Protein AF-H3NQT0-F1 (afdb_monomer)

Solvent-accessible surface area (backbone atoms only — not comparable to full-atom values): 15867 Å² total; per-residue (Å²): 111,72,66,63,54,50,51,54,51,51,48,51,54,48,54,54,48,47,54,52,48,54,56,57,52,72,73,55,94,68,60,91,52,47,42,62,45,80,48,75,69,98,81,53,78,46,44,26,49,32,39,45,42,88,84,80,65,48,76,47,77,43,80,49,54,82,93,48,46,64,58,54,49,52,33,46,49,49,57,51,46,55,54,48,48,51,53,43,53,55,49,47,52,53,51,53,54,49,50,46,47,71,74,74,56,46,70,63,58,56,52,69,70,44,58,69,79,61,44,76,73,54,83,66,95,61,78,49,65,68,55,50,47,52,52,66,69,71,54,86,73,74,70,73,86,71,79,78,67,94,69,88,41,62,25,85,89,65,47,79,43,91,44,73,66,54,28,51,50,51,35,50,33,54,77,71,72,50,49,68,41,74,41,47,65,42,80,43,96,87,71,51,75,45,68,39,55,30,39,28,52,32,82,92,45,96,58,64,32,38,39,41,76,43,73,48,66,75,40,69,72,52,44,55,50,50,53,54,49,51,53,53,34,46,78,66,78,39,36,80,85,77,38,26,49,77,48,59,26,30,96,91,40,74,73,57,64,70,58,52,53,51,48,43,64,68,74,50,98

Foldseek 3Di:
DVVLVVLVVVLVVLVVVLVVLVVVLVPQPDDPQWAWDWDDDPPDIWIWIWGQDPPPRDIDIHTDDPVRCVNNVSRVSNVVSVVSNVVSVVSSVVSVVVSCCVPPVDPLVVLVPDDPVVNVVDDDPDDALVRVLVCVVPDDADADPDDADPDFDAAPVGDTARDPLLNLLRNLCVVVVWDWDAQGWDQAPVRDIDTAGIWTDANSDPDIATEHEQEACVDPVSVVVVVVVQVSCVVRVRHDPQRYDYWYDHPVRDTDPVVSVVCCVPPRD

Nearest PDB structures (foldseek):
  7lo5-assembly1_C  TM=5.912E-01  e=3.329E-02  Deinococcus wulumuqiensis
  7lo5-assembly1_B  TM=5.698E-01  e=8.878E-02  Deinococcus wulumuqiensis
  7lo5-assembly1_A  TM=5.657E-01  e=1.330E-01  Deinococcus wulumuqiensis
  6i3r-assembly1_A  TM=4.790E-01  e=1.683E+00  Drosophila melanogaster
  8gxu-assembly1_G  TM=2.047E-01  e=7.952E-01  Thermus thermophilus HB8

Mean predicted aligned error: 9.28 Å

pLDDT: mean 90.15, std 6.46, range [59.34, 98.19]

Secondary structure (DSSP, 8-state):
-HHHHHHHHHHHHHHHHHHHHHHHHHT----TTEEEEEEE-SS-EEEEEEEE-TTT--EEEEEE-GGGHHHHHHHHHHHHHHHHHHHHHHHHHHHHHHHHHHHH--HHHHHHHS-HHHHTT---SS--HHHHHHHHHS-------SPPPSS-EE-TT--EESSHHHHHHHHHHHHTT--EEET-EEE-TTS-EEE-SEEE--TT-SS-EEEEEE--TTSHHHHHHHHHHHHHHHHTT--BTTTEEEEE-BTTB---HHHHHHHHHHHT-

Organism: NCBI:txid883114

Sequence (269 aa):
MKLLETLKKEVKKYSDLDKKIKNLMKNINIKDNEYLAVKNNNKYTQYYKCLINPQTKELERVYIPKKDLSIAQELANKSFYNKVSKIIEERLSLLNGLIDSYENKNIEDFYYSLIPERRELINMIVPTWDQRFEKWRNEEYQVSKFPFESIEIYTKKGERVRSKSEKILGDIFTDYGVEYIYEKPLYLENGEVIYVDFTIMPKNSDKVVYWEHFGMMDKPEYVNNFIKKIELYARNGIYYGENLFFSFESSNMTFDIKNVERIIKKFLI

Structure (mmCIF, N/CA/C/O backbone):
data_AF-H3NQT0-F1
#
_entry.id   AF-H3NQT0-F1
#
loop_
_atom_site.group_PDB
_atom_site.id
_atom_site.type_symbol
_atom_site.label_atom_id
_atom_site.label_alt_id
_atom_site.label_comp_id
_atom_site.label_asym_id
_atom_site.label_entity_id
_atom_site.label_seq_id
_atom_site.pdbx_PDB_ins_code
_atom_site.Cartn_x
_atom_site.Cartn_y
_atom_site.Cartn_z
_atom_site.occupancy
_atom_site.B_iso_or_equiv
_atom_site.auth_seq_id
_atom_site.auth_comp_id
_atom_site.auth_asym_id
_atom_site.auth_atom_id
_atom_site.pdbx_PDB_model_num
ATOM 1 N N . MET A 1 1 ? -0.900 -3.806 -3.368 1.00 59.34 1 MET A N 1
ATOM 2 C CA . MET A 1 1 ? -0.880 -2.440 -2.786 1.00 59.34 1 MET A CA 1
ATOM 3 C C . MET A 1 1 ? -2.257 -1.873 -2.417 1.00 59.34 1 MET A C 1
ATOM 5 O O . MET A 1 1 ? -2.426 -1.514 -1.259 1.00 59.34 1 MET A O 1
ATOM 9 N N . LYS A 1 2 ? -3.256 -1.826 -3.319 1.00 75.56 2 LYS A N 1
ATOM 10 C CA . LYS A 1 2 ? -4.556 -1.160 -3.053 1.00 75.56 2 LYS A CA 1
ATOM 11 C C . LYS A 1 2 ? -5.297 -1.672 -1.805 1.00 75.56 2 LYS A C 1
ATOM 13 O O . LYS A 1 2 ? -5.770 -0.862 -1.020 1.00 75.56 2 LYS A O 1
ATOM 18 N N . LEU A 1 3 ? -5.340 -2.991 -1.582 1.00 84.62 3 LEU A N 1
ATOM 19 C CA . LEU A 1 3 ? -6.008 -3.575 -0.410 1.00 84.62 3 LEU A CA 1
ATOM 20 C C . LEU A 1 3 ? -5.364 -3.133 0.911 1.00 84.62 3 LEU A C 1
ATOM 22 O O . LEU A 1 3 ? -6.065 -2.630 1.779 1.00 84.62 3 LEU A O 1
ATOM 26 N N . LEU A 1 4 ? -4.043 -3.275 1.054 1.00 87.38 4 LEU A N 1
ATOM 27 C CA . LEU A 1 4 ? -3.324 -2.902 2.276 1.00 87.38 4 LEU A CA 1
ATOM 28 C C . LEU A 1 4 ? -3.481 -1.408 2.592 1.00 87.38 4 LEU A C 1
ATOM 30 O O . LEU A 1 4 ? -3.715 -1.030 3.738 1.00 87.38 4 LEU A O 1
ATOM 34 N N . GLU A 1 5 ? -3.426 -0.555 1.568 1.00 88.00 5 GLU A N 1
ATOM 35 C CA . GLU A 1 5 ? -3.688 0.876 1.722 1.00 88.00 5 GLU A CA 1
ATOM 36 C C . GLU A 1 5 ? -5.133 1.144 2.178 1.00 88.00 5 GLU A C 1
ATOM 38 O O . GLU A 1 5 ? -5.364 1.950 3.082 1.00 88.00 5 GLU A O 1
ATOM 43 N N . THR A 1 6 ? -6.115 0.441 1.603 1.00 93.50 6 THR A N 1
ATOM 44 C CA . THR A 1 6 ? -7.518 0.507 2.035 1.00 93.50 6 THR A CA 1
ATOM 45 C C . THR A 1 6 ? -7.691 0.043 3.484 1.00 93.50 6 THR A C 1
ATOM 47 O O . THR A 1 6 ? -8.376 0.720 4.251 1.00 93.50 6 THR A O 1
ATOM 50 N N . LEU A 1 7 ? -7.035 -1.046 3.894 1.00 95.19 7 LEU A N 1
ATOM 51 C CA . LEU A 1 7 ? -7.064 -1.536 5.275 1.00 95.19 7 LEU A CA 1
ATOM 52 C C . LEU A 1 7 ? -6.483 -0.498 6.242 1.00 95.19 7 LEU A C 1
ATOM 54 O O . LEU A 1 7 ? -7.125 -0.160 7.235 1.00 95.19 7 LEU A O 1
ATOM 58 N N . LYS A 1 8 ? -5.323 0.090 5.915 1.00 94.56 8 LYS A N 1
ATOM 59 C CA . LYS A 1 8 ? -4.699 1.162 6.711 1.00 94.56 8 LYS A CA 1
ATOM 60 C C . LYS A 1 8 ? -5.605 2.396 6.833 1.00 94.56 8 LYS A C 1
ATOM 62 O O . LYS A 1 8 ? -5.687 2.996 7.907 1.00 94.56 8 LYS A O 1
ATOM 67 N N . LYS A 1 9 ? -6.337 2.761 5.771 1.00 96.12 9 LYS A N 1
ATOM 68 C CA . LYS A 1 9 ? -7.337 3.847 5.809 1.00 96.12 9 LYS A CA 1
ATOM 69 C C . LYS A 1 9 ? -8.504 3.528 6.747 1.00 96.12 9 LYS A C 1
ATOM 71 O O . LYS A 1 9 ? -8.888 4.392 7.537 1.00 96.12 9 LYS A O 1
ATOM 76 N N . GLU A 1 10 ? -9.039 2.306 6.714 1.00 97.38 10 GLU A N 1
ATOM 77 C CA . GLU A 1 10 ? -10.103 1.896 7.642 1.00 97.38 10 GLU A CA 1
ATOM 78 C C . GLU A 1 10 ? -9.608 1.854 9.098 1.00 97.38 10 GLU A C 1
ATOM 80 O O . GLU A 1 10 ? -10.301 2.363 9.978 1.00 97.38 10 GLU A O 1
ATOM 85 N N . VAL A 1 11 ? -8.391 1.360 9.368 1.00 97.88 11 VAL A N 1
ATOM 86 C CA . VAL A 1 11 ? -7.793 1.409 10.719 1.00 97.88 11 VAL A CA 1
ATOM 87 C C . VAL A 1 11 ? -7.721 2.842 11.237 1.00 97.88 11 VAL A C 1
ATOM 89 O O . VAL A 1 11 ? -8.122 3.105 12.373 1.00 97.88 11 VAL A O 1
ATOM 92 N N . LYS A 1 12 ? -7.268 3.789 10.405 1.00 97.75 12 LYS A N 1
ATOM 93 C CA . LYS A 1 12 ? -7.205 5.210 10.777 1.00 97.75 12 LYS A CA 1
ATOM 94 C C . LYS A 1 12 ? -8.587 5.755 11.144 1.00 97.75 12 LYS A C 1
ATOM 96 O O . LYS A 1 12 ? -8.752 6.336 12.212 1.00 97.75 12 LYS A O 1
ATOM 101 N N . LYS A 1 13 ? -9.591 5.500 10.304 1.00 97.56 13 LYS A N 1
ATOM 102 C CA . LYS A 1 13 ? -10.986 5.903 10.535 1.00 97.56 13 LYS A CA 1
ATOM 103 C C . LYS A 1 13 ? -11.539 5.368 11.861 1.00 97.56 13 LYS A C 1
ATOM 105 O O . LYS A 1 13 ? -12.126 6.142 12.617 1.00 97.56 13 LYS A O 1
ATOM 110 N N . TYR A 1 14 ? -11.351 4.082 12.170 1.00 98.00 14 TYR A N 1
ATOM 111 C CA . TYR A 1 14 ? -11.828 3.511 13.438 1.00 98.00 14 TYR A CA 1
ATOM 112 C C . TYR A 1 14 ? -11.021 3.986 14.644 1.00 98.00 14 TYR A C 1
ATOM 114 O O . TYR A 1 14 ? -11.609 4.223 15.692 1.00 98.00 14 TYR A O 1
ATOM 122 N N . SER A 1 15 ? -9.716 4.213 14.492 1.00 97.75 15 SER A N 1
ATOM 123 C CA . SER A 1 15 ? -8.877 4.791 15.550 1.00 97.75 15 SER A CA 1
ATOM 124 C C . SER A 1 15 ? -9.300 6.222 15.894 1.00 97.75 15 SER A C 1
ATOM 126 O O . SER A 1 15 ? -9.322 6.610 17.061 1.00 97.75 15 SER A O 1
ATOM 128 N N . ASP A 1 16 ? -9.673 7.020 14.893 1.00 97.81 16 ASP A N 1
ATOM 129 C CA . ASP A 1 16 ? -10.185 8.374 15.111 1.00 97.81 16 ASP A CA 1
ATOM 130 C C . ASP A 1 16 ? -11.572 8.352 15.769 1.00 97.81 16 ASP A C 1
ATOM 132 O O . ASP A 1 16 ? -11.868 9.188 16.628 1.00 97.81 16 ASP A O 1
ATOM 136 N N . LEU A 1 17 ? -12.419 7.381 15.411 1.00 97.12 17 LEU A N 1
ATOM 137 C CA . LEU A 1 17 ? -13.716 7.180 16.056 1.00 97.12 17 LEU A CA 1
ATOM 138 C C . LEU A 1 17 ? -13.568 6.719 17.514 1.00 97.12 17 LEU A C 1
ATOM 140 O O . LEU A 1 17 ? -14.255 7.251 18.383 1.00 97.12 17 LEU A O 1
ATOM 144 N N . ASP A 1 18 ? -12.641 5.802 17.792 1.00 96.56 18 ASP A N 1
ATOM 145 C CA . ASP A 1 18 ? -12.306 5.332 19.140 1.00 96.56 18 ASP A CA 1
ATOM 146 C C . ASP A 1 18 ? -11.881 6.496 20.045 1.00 96.56 18 ASP A C 1
ATOM 148 O O . ASP A 1 18 ? -12.435 6.696 21.126 1.00 96.56 18 ASP A O 1
ATOM 152 N N . LYS A 1 19 ? -10.971 7.354 19.561 1.00 96.94 19 LYS A N 1
ATOM 153 C CA . LYS A 1 19 ? -10.547 8.568 20.280 1.00 96.94 19 LYS A CA 1
ATOM 154 C C . LYS A 1 19 ? -11.724 9.491 20.598 1.00 96.94 19 LYS A C 1
ATOM 156 O O . LYS A 1 19 ? -11.805 10.017 21.710 1.00 96.94 19 LYS A O 1
ATOM 161 N N . LYS A 1 20 ? -12.639 9.693 19.641 1.00 96.44 20 LYS A N 1
ATOM 162 C CA . LYS A 1 20 ? -13.846 10.512 19.846 1.00 96.44 20 LYS A CA 1
ATOM 163 C C . LYS A 1 20 ? -14.744 9.911 20.926 1.00 96.44 20 LYS A C 1
ATOM 165 O O . LYS A 1 20 ? -15.123 10.630 21.846 1.00 96.44 20 LYS A O 1
ATOM 170 N N . ILE A 1 21 ? -15.036 8.612 20.851 1.00 95.12 21 ILE A N 1
ATOM 171 C CA . ILE A 1 21 ? -15.878 7.910 21.830 1.00 95.12 21 ILE A CA 1
ATOM 172 C C . ILE A 1 21 ? -15.249 7.955 23.225 1.00 95.12 21 ILE A C 1
ATOM 174 O O . ILE A 1 21 ? -15.919 8.356 24.173 1.00 95.12 21 ILE A O 1
ATOM 178 N N . LYS A 1 22 ? -13.950 7.664 23.356 1.00 93.38 22 LYS A N 1
ATOM 179 C CA . LYS A 1 22 ? -13.231 7.738 24.639 1.00 93.38 22 LYS A CA 1
ATOM 180 C C . LYS A 1 22 ? -13.272 9.134 25.256 1.00 93.38 22 LYS A C 1
ATOM 182 O O . LYS A 1 22 ? -13.457 9.263 26.462 1.00 93.38 22 LYS A O 1
ATOM 187 N N . ASN A 1 23 ? -13.140 10.188 24.450 1.00 94.88 23 ASN A N 1
ATOM 188 C CA . ASN A 1 23 ? -13.274 11.560 24.944 1.00 94.88 23 ASN A CA 1
ATOM 189 C C . ASN A 1 23 ? -14.710 11.894 25.371 1.00 94.88 23 ASN A C 1
ATOM 191 O O . ASN A 1 23 ? -14.888 12.530 26.404 1.00 94.88 23 ASN A O 1
ATOM 195 N N . LEU A 1 24 ? -15.725 11.437 24.631 1.00 94.00 24 LEU A N 1
ATOM 196 C CA . LEU A 1 24 ? -17.128 11.604 25.027 1.00 94.00 24 LEU A CA 1
ATOM 197 C C . LEU A 1 24 ? -17.435 10.873 26.340 1.00 94.00 24 LEU A C 1
ATOM 199 O O . LEU A 1 24 ? -18.130 11.417 27.191 1.00 94.00 24 LEU A O 1
ATOM 203 N N . MET A 1 25 ? -16.875 9.677 26.534 1.00 91.19 25 MET A N 1
ATOM 204 C CA . MET A 1 25 ? -17.054 8.885 27.751 1.00 91.19 25 MET A CA 1
ATOM 205 C C . MET A 1 25 ? -16.410 9.516 28.991 1.00 91.19 25 MET A C 1
ATOM 207 O O . MET A 1 25 ? -16.976 9.394 30.071 1.00 91.19 25 MET A O 1
ATOM 211 N N . LYS A 1 26 ? -15.286 10.238 28.860 1.00 90.12 26 LYS A N 1
ATOM 212 C CA . LYS A 1 26 ? -14.662 10.963 29.991 1.00 90.12 26 LYS A CA 1
ATOM 213 C C . LYS A 1 26 ? -15.582 12.011 30.619 1.00 90.12 26 LYS A C 1
ATOM 215 O O . LYS A 1 26 ? -15.433 12.317 31.795 1.00 90.12 26 LYS A O 1
ATOM 220 N N . ASN A 1 27 ? -16.517 12.550 29.839 1.00 86.56 27 ASN A N 1
ATOM 221 C CA . ASN A 1 27 ? -17.453 13.575 30.294 1.00 86.56 27 ASN A CA 1
ATOM 222 C C . ASN A 1 27 ? -18.732 12.983 30.911 1.00 86.56 27 ASN A C 1
ATOM 224 O O . ASN A 1 27 ? -19.598 13.738 31.342 1.00 86.56 27 ASN A O 1
ATOM 228 N N . ILE A 1 28 ? -18.880 11.654 30.940 1.00 87.06 28 ILE A N 1
ATOM 229 C CA . ILE A 1 28 ? -20.053 10.985 31.509 1.00 87.06 28 ILE A CA 1
ATOM 230 C C . ILE A 1 28 ? -19.813 10.717 32.994 1.00 87.06 28 ILE A C 1
ATOM 232 O O . ILE A 1 28 ? -18.962 9.908 33.358 1.00 87.06 28 ILE A O 1
ATOM 236 N N . ASN A 1 29 ? -20.624 11.334 33.853 1.00 84.88 29 ASN A N 1
ATOM 237 C CA . ASN A 1 29 ? -20.559 11.162 35.305 1.00 84.88 29 ASN A CA 1
ATOM 238 C C . ASN A 1 29 ? -21.611 10.155 35.813 1.00 84.88 29 ASN A C 1
ATOM 240 O O . ASN A 1 29 ? -22.454 10.467 36.652 1.00 84.88 29 ASN A O 1
ATOM 244 N N . ILE A 1 30 ? -21.591 8.942 35.258 1.00 86.25 30 ILE A N 1
ATOM 245 C CA . ILE 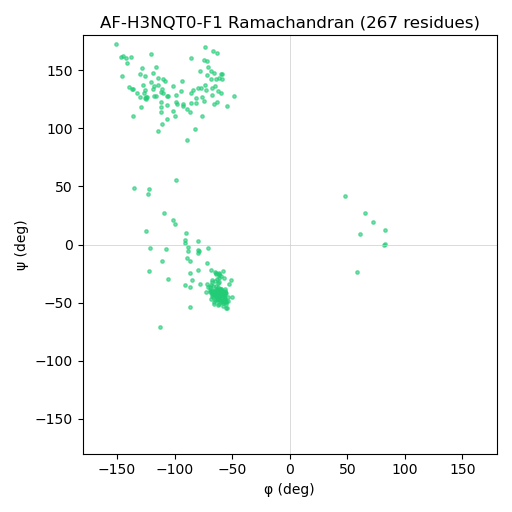A 1 30 ? -22.552 7.868 35.552 1.00 86.25 30 ILE A CA 1
ATOM 246 C C . ILE A 1 30 ? -21.778 6.617 35.960 1.00 86.25 30 ILE A C 1
ATOM 248 O O . ILE A 1 30 ? -20.844 6.214 35.260 1.00 86.25 30 ILE A O 1
ATOM 252 N N . LYS A 1 31 ? -22.180 5.958 37.052 1.00 86.38 31 LYS A N 1
ATOM 253 C CA . LYS A 1 31 ? -21.488 4.758 37.570 1.00 86.38 31 LYS A CA 1
ATOM 254 C C . LYS A 1 31 ? -21.699 3.547 36.660 1.00 86.38 31 LYS A C 1
ATOM 256 O O . LYS A 1 31 ? -22.680 3.474 35.926 1.00 86.38 31 LYS A O 1
ATOM 261 N N . ASP A 1 32 ? -20.773 2.591 36.638 1.00 84.75 32 ASP A N 1
ATOM 262 C CA . ASP A 1 32 ? -20.822 1.429 35.718 1.00 84.75 32 ASP A CA 1
ATOM 263 C C . ASP A 1 32 ? -21.999 0.488 35.939 1.00 84.75 32 ASP A C 1
ATOM 265 O O . ASP A 1 32 ? -22.479 -0.135 34.997 1.00 84.75 32 ASP A O 1
ATOM 269 N N . ASN A 1 33 ? -22.522 0.460 37.155 1.00 89.19 33 ASN A N 1
ATOM 270 C CA . ASN A 1 33 ? -23.713 -0.286 37.530 1.00 89.19 33 ASN A CA 1
ATOM 271 C C . ASN A 1 33 ? -25.021 0.514 37.382 1.00 89.19 33 ASN A C 1
ATOM 273 O O . ASN A 1 33 ? -26.064 0.051 37.847 1.00 89.19 33 ASN A O 1
ATOM 277 N N . GLU A 1 34 ? -24.978 1.694 36.755 1.00 93.25 34 GLU A N 1
ATOM 278 C CA . GLU A 1 34 ? -26.153 2.510 36.443 1.00 93.25 34 GLU A CA 1
ATOM 279 C C . GLU A 1 34 ? -26.565 2.367 34.972 1.00 93.25 34 GLU A C 1
ATOM 281 O O . GLU A 1 34 ? -25.729 2.418 34.067 1.00 93.25 34 GLU A O 1
ATOM 286 N N . TYR A 1 35 ? -27.868 2.234 34.715 1.00 94.62 35 TYR A N 1
ATOM 287 C CA . TYR A 1 35 ? -28.415 2.164 33.359 1.00 94.62 35 TYR A CA 1
ATOM 288 C C . TYR A 1 35 ? -29.799 2.814 33.243 1.00 94.62 35 TYR A C 1
ATOM 290 O O . TYR A 1 35 ? -30.505 3.033 34.232 1.00 94.62 35 TYR A O 1
ATOM 298 N N . LEU A 1 36 ? -30.188 3.137 32.008 1.00 96.44 36 LEU A N 1
ATOM 299 C CA . LEU A 1 36 ? -31.512 3.662 31.688 1.00 96.44 36 LEU A CA 1
ATOM 300 C C . LEU A 1 36 ? -32.500 2.516 31.470 1.00 96.44 36 LEU A C 1
ATOM 302 O O . LEU A 1 36 ? -32.263 1.645 30.636 1.00 96.44 36 LEU A O 1
ATOM 306 N N . ALA A 1 37 ? -33.655 2.574 32.126 1.00 95.88 37 ALA A N 1
ATOM 307 C CA . ALA A 1 37 ? -34.811 1.775 31.739 1.00 95.88 37 ALA A CA 1
ATOM 308 C C . ALA A 1 37 ? -35.925 2.677 31.202 1.00 95.88 37 ALA A C 1
ATOM 310 O O . ALA A 1 37 ? -36.312 3.654 31.846 1.00 95.88 37 ALA A O 1
ATOM 311 N N . VAL A 1 38 ? -36.476 2.311 30.046 1.00 95.06 38 VAL A N 1
ATOM 312 C CA . VAL A 1 38 ? -37.582 3.024 29.396 1.00 95.06 38 VAL A CA 1
ATOM 313 C C . VAL A 1 38 ? -38.839 2.168 29.482 1.00 95.06 38 VAL A C 1
ATOM 315 O O . VAL A 1 38 ? -38.810 0.985 29.151 1.00 95.06 38 VAL A O 1
ATOM 318 N N . LYS A 1 39 ? -39.947 2.755 29.936 1.00 93.94 39 LYS A N 1
ATOM 319 C CA . LYS A 1 39 ? -41.270 2.122 29.924 1.00 93.94 39 LYS A CA 1
ATOM 320 C C . LYS A 1 39 ? -42.198 2.937 29.034 1.00 93.94 39 LYS A C 1
ATOM 322 O O . LYS A 1 39 ? -42.308 4.147 29.213 1.00 93.94 39 LYS A O 1
ATOM 327 N N . ASN A 1 40 ? -42.858 2.280 28.088 1.00 91.94 40 ASN A N 1
ATOM 328 C CA . ASN A 1 40 ? -43.789 2.912 27.161 1.00 91.94 40 ASN A CA 1
ATOM 329 C C . ASN A 1 40 ? -45.143 2.195 27.229 1.00 91.94 40 ASN A C 1
ATOM 331 O O . ASN A 1 40 ? -45.190 0.979 27.073 1.00 91.94 40 ASN A O 1
ATOM 335 N N . ASN A 1 41 ? -46.221 2.948 27.459 1.00 84.81 41 ASN A N 1
ATOM 336 C CA . ASN A 1 41 ? -47.590 2.428 27.552 1.00 84.81 41 ASN A CA 1
ATOM 337 C C . ASN A 1 41 ? -48.534 3.102 26.529 1.00 84.81 41 ASN A C 1
ATOM 339 O O . ASN A 1 41 ? -49.643 3.497 26.890 1.00 84.81 41 ASN A O 1
ATOM 343 N N . ASN A 1 42 ? -48.096 3.288 25.277 1.00 80.25 42 ASN A N 1
ATOM 344 C CA . ASN A 1 42 ? -48.812 3.903 24.134 1.00 80.25 42 ASN A CA 1
ATOM 345 C C . ASN A 1 42 ? -49.302 5.361 24.312 1.00 80.25 42 ASN A C 1
ATOM 347 O O . ASN A 1 42 ? -49.461 6.064 23.320 1.00 80.25 42 ASN A O 1
ATOM 351 N N . LYS A 1 43 ? -49.519 5.845 25.541 1.00 85.94 43 LYS A N 1
ATOM 352 C CA . LYS A 1 43 ? -49.901 7.229 25.877 1.00 85.94 43 LYS A CA 1
ATOM 353 C C . LYS A 1 43 ? -48.756 8.043 26.478 1.00 85.94 43 LYS A C 1
ATOM 355 O O . LYS A 1 43 ? -48.726 9.258 26.315 1.00 85.94 43 LYS A O 1
ATOM 360 N N . TYR A 1 44 ? -47.831 7.392 27.183 1.00 86.00 44 TYR A N 1
ATOM 361 C CA . TYR A 1 44 ? -46.737 8.058 27.888 1.00 86.00 44 TYR A CA 1
ATOM 362 C C . TYR A 1 44 ? -45.465 7.210 27.861 1.00 86.00 44 TYR A C 1
ATOM 364 O O . TYR A 1 44 ? -45.523 5.983 27.987 1.00 86.00 44 TYR A O 1
ATOM 372 N N . THR A 1 45 ? -44.327 7.898 27.775 1.00 92.31 45 THR A N 1
ATOM 373 C CA . THR A 1 45 ? -42.987 7.328 27.946 1.00 92.31 45 THR A CA 1
ATOM 374 C C . THR A 1 45 ? -42.430 7.772 29.291 1.00 92.31 45 THR A C 1
ATOM 376 O O . THR A 1 45 ? -42.416 8.964 29.599 1.00 92.31 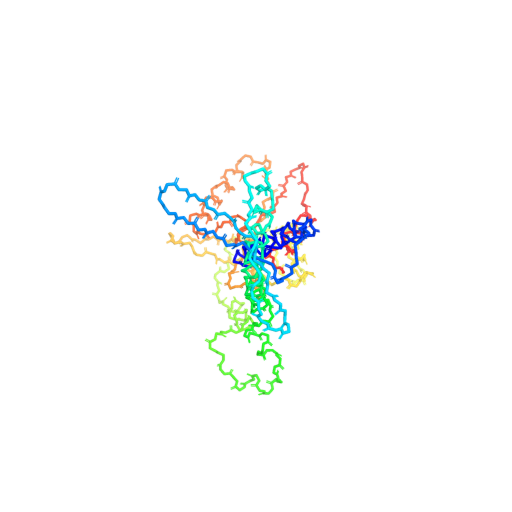45 THR A O 1
ATOM 379 N N . GLN A 1 46 ? -41.970 6.813 30.089 1.00 94.88 46 GLN A N 1
ATOM 380 C CA . GLN A 1 46 ? -41.371 7.029 31.401 1.00 94.88 46 GLN A CA 1
ATOM 381 C C . GLN A 1 46 ? -39.922 6.545 31.392 1.00 94.88 46 GLN A C 1
ATOM 383 O O . GLN A 1 46 ? -39.620 5.459 30.889 1.00 94.88 46 GLN A O 1
ATOM 388 N N . TYR A 1 47 ? -39.040 7.344 31.983 1.00 97.06 47 TYR A N 1
ATOM 389 C CA . TYR A 1 47 ? -37.616 7.059 32.100 1.00 97.06 47 TYR A CA 1
ATOM 390 C C . TYR A 1 47 ? -37.271 6.763 33.555 1.00 97.06 47 TYR A C 1
ATOM 392 O O . TYR A 1 47 ? -37.815 7.384 34.467 1.00 97.06 47 TYR A O 1
ATOM 400 N N . TYR A 1 48 ? -36.370 5.811 33.774 1.00 96.50 48 TYR A N 1
ATOM 401 C CA . TYR A 1 48 ? -35.925 5.419 35.105 1.00 96.50 48 TYR A CA 1
ATOM 402 C C . TYR A 1 48 ? -34.410 5.250 35.135 1.00 96.50 48 TYR A C 1
ATOM 404 O O . TYR A 1 48 ? -33.853 4.565 34.273 1.00 96.50 48 TYR A O 1
ATOM 412 N N . LYS A 1 49 ? -33.768 5.805 36.163 1.00 96.19 49 LYS A N 1
ATOM 413 C CA . LYS A 1 49 ? -32.390 5.485 36.526 1.00 96.19 49 LYS A CA 1
ATOM 414 C C . LYS A 1 49 ? -32.414 4.200 37.344 1.00 96.19 49 LYS A C 1
ATOM 416 O O . LYS A 1 49 ? -33.103 4.126 38.360 1.00 96.19 49 LYS A O 1
ATOM 421 N N . CYS A 1 50 ? -31.707 3.188 36.869 1.00 95.75 50 CYS A N 1
ATOM 422 C CA . CYS A 1 50 ? -31.589 1.897 37.529 1.00 95.75 50 CYS A CA 1
ATOM 423 C C . CYS A 1 50 ? -30.163 1.731 38.047 1.00 95.75 50 CYS A C 1
ATOM 425 O O . CYS A 1 50 ? -29.227 2.008 37.301 1.00 95.75 50 CYS A O 1
ATOM 427 N N . LEU A 1 51 ? -30.005 1.281 39.287 1.00 93.94 51 LEU A N 1
ATOM 428 C CA . LEU A 1 51 ? -28.720 0.998 39.920 1.00 93.94 51 LEU A CA 1
ATOM 429 C C . LEU A 1 51 ? -28.737 -0.447 40.421 1.00 93.94 51 LEU A C 1
ATOM 431 O O . LEU A 1 51 ? -29.632 -0.829 41.170 1.00 93.94 51 LEU A O 1
ATOM 435 N N . ILE A 1 52 ? -27.753 -1.248 40.011 1.00 92.12 52 ILE A N 1
ATOM 436 C CA . ILE A 1 52 ? -27.583 -2.617 40.517 1.00 92.12 52 ILE A CA 1
ATOM 437 C C . ILE A 1 52 ? -26.512 -2.604 41.599 1.00 92.12 52 ILE A C 1
ATOM 439 O O . ILE A 1 52 ? -25.368 -2.225 41.334 1.00 92.12 52 ILE A O 1
ATOM 443 N N . ASN A 1 53 ? -26.837 -3.054 42.808 1.00 89.81 53 ASN A N 1
ATOM 444 C CA . ASN A 1 53 ? -25.823 -3.234 43.839 1.00 89.81 53 ASN A CA 1
ATOM 445 C C . ASN A 1 53 ? -24.849 -4.360 43.416 1.00 89.81 53 ASN A C 1
ATOM 447 O O . ASN A 1 53 ? -25.287 -5.493 43.197 1.00 89.81 53 ASN A O 1
ATOM 451 N N . PRO A 1 54 ? -23.531 -4.101 43.292 1.00 86.75 54 PRO A N 1
ATOM 452 C CA . PRO A 1 54 ? -22.582 -5.108 42.815 1.00 86.75 54 PRO A CA 1
ATOM 453 C C . PRO A 1 54 ? -22.508 -6.353 43.708 1.00 86.75 54 PRO A C 1
ATOM 455 O O . PRO A 1 54 ? -22.296 -7.450 43.179 1.00 86.75 54 PRO A O 1
ATOM 458 N N . GLN A 1 55 ? -22.704 -6.173 45.022 1.00 89.56 55 GLN A N 1
ATOM 459 C CA . GLN A 1 55 ? -22.615 -7.211 46.051 1.00 89.56 55 GLN A CA 1
ATOM 460 C C . GLN A 1 55 ? -23.941 -7.959 46.221 1.00 89.56 55 GLN A C 1
ATOM 462 O O . GLN A 1 55 ? -23.963 -9.180 46.103 1.00 89.56 55 GLN A O 1
ATOM 467 N N . THR A 1 56 ? -25.045 -7.239 46.456 1.00 91.31 56 THR A N 1
ATOM 468 C CA . THR A 1 56 ? -26.347 -7.861 46.777 1.00 91.31 56 THR A CA 1
ATOM 469 C C . THR A 1 56 ? -27.171 -8.229 45.543 1.00 91.31 56 THR A C 1
ATOM 471 O O . THR A 1 56 ? -28.124 -8.992 45.654 1.00 91.31 56 THR A O 1
ATOM 474 N N . LYS A 1 57 ? -26.812 -7.709 44.357 1.00 89.31 57 LYS A N 1
ATOM 475 C CA . LYS A 1 57 ? -27.581 -7.808 43.097 1.00 89.31 57 LYS A CA 1
ATOM 476 C C . LYS A 1 57 ? -28.975 -7.178 43.142 1.00 89.31 57 LYS A C 1
ATOM 478 O O . LYS A 1 57 ? -29.731 -7.315 42.183 1.00 89.31 57 LYS A O 1
ATOM 483 N N . GLU A 1 58 ? -29.301 -6.448 44.203 1.00 92.25 58 GLU A N 1
ATOM 484 C CA . GLU A 1 58 ? -30.569 -5.734 44.313 1.00 92.25 58 GLU A CA 1
ATOM 485 C C . GLU A 1 58 ? -30.640 -4.579 43.312 1.00 92.25 58 GLU A C 1
ATOM 487 O O . GLU A 1 58 ? -29.646 -3.894 43.043 1.00 92.25 58 GLU A O 1
ATOM 492 N N . LEU A 1 59 ? -31.837 -4.385 42.756 1.00 93.06 59 LEU A N 1
ATOM 493 C CA . LEU A 1 59 ? -32.139 -3.346 41.782 1.00 93.06 59 LEU A CA 1
ATOM 494 C C . LEU A 1 59 ? -32.857 -2.185 42.467 1.00 93.06 59 LEU A C 1
ATOM 496 O O . LEU A 1 59 ? -34.011 -2.314 42.876 1.00 93.06 59 LEU A O 1
ATOM 500 N N . GLU A 1 60 ? -32.211 -1.027 42.493 1.00 94.00 60 GLU A N 1
ATOM 501 C CA . GLU A 1 60 ? -32.853 0.233 42.843 1.00 94.00 60 GLU A CA 1
ATOM 502 C C . GLU A 1 60 ? -33.315 0.942 41.567 1.00 94.00 60 GLU A C 1
ATOM 504 O O . GLU A 1 60 ? -32.564 1.063 40.594 1.00 94.00 60 GLU A O 1
ATOM 509 N N . ARG A 1 61 ? -34.567 1.414 41.552 1.00 95.06 61 ARG A N 1
ATOM 510 C CA . ARG A 1 61 ? -35.166 2.075 40.388 1.00 95.06 61 ARG A CA 1
ATOM 511 C C . ARG A 1 61 ? -35.794 3.405 40.777 1.00 95.06 61 ARG A C 1
ATOM 513 O O . ARG A 1 61 ? -36.779 3.438 41.506 1.00 95.06 61 ARG A O 1
ATOM 520 N N . VAL A 1 62 ? -35.281 4.488 40.201 1.00 95.94 62 VAL A N 1
ATOM 521 C CA . VAL A 1 62 ? -35.728 5.860 40.472 1.00 95.94 62 VAL A CA 1
ATOM 522 C C . VAL A 1 62 ? -36.317 6.471 39.204 1.00 95.94 62 VAL A C 1
ATOM 524 O O . VAL A 1 62 ? -35.700 6.434 38.140 1.00 95.94 62 VAL A O 1
ATOM 527 N N . TYR A 1 63 ? -37.533 7.013 39.295 1.00 96.38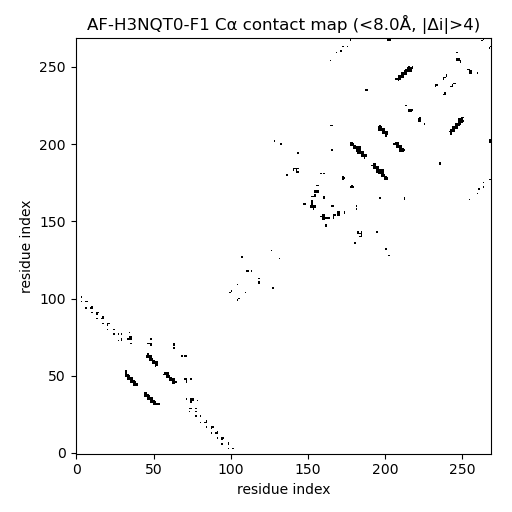 63 TYR A N 1
ATOM 528 C CA . TYR A 1 63 ? -38.187 7.701 38.179 1.00 96.38 63 TYR A CA 1
ATOM 529 C C . TYR A 1 63 ? -37.465 9.010 37.833 1.00 96.38 63 TYR A C 1
ATOM 531 O O . TYR A 1 63 ? -37.146 9.794 38.723 1.00 96.38 63 TYR A O 1
ATOM 539 N N . ILE A 1 64 ? -37.248 9.258 36.538 1.00 96.56 64 ILE A N 1
ATOM 540 C CA . ILE A 1 64 ? -36.649 10.492 36.023 1.00 96.56 64 ILE A CA 1
ATOM 541 C C . ILE A 1 64 ? -37.781 11.399 35.513 1.00 96.56 64 ILE A C 1
ATOM 543 O O . ILE A 1 64 ? -38.415 11.078 34.500 1.00 96.56 64 ILE A O 1
ATOM 547 N N . PRO A 1 65 ? -38.068 12.530 36.183 1.00 94.62 65 PRO A N 1
ATOM 548 C CA . PRO A 1 65 ? -39.081 13.468 35.721 1.00 94.62 65 PRO A CA 1
ATOM 549 C C . PRO A 1 65 ? -38.607 14.224 34.470 1.00 94.62 65 PRO A C 1
ATOM 551 O O . PRO A 1 65 ? -37.415 14.382 34.227 1.00 94.62 65 PRO A O 1
ATOM 554 N N . LYS A 1 66 ? -39.554 14.765 33.690 1.00 91.25 66 LYS A N 1
ATOM 555 C CA . LYS A 1 66 ? -39.273 15.474 32.423 1.00 91.25 66 LYS A CA 1
ATOM 556 C C . LYS A 1 66 ? -38.231 16.596 32.533 1.00 91.25 66 LYS A C 1
ATOM 558 O O . LYS A 1 66 ? -37.497 16.823 31.580 1.00 91.25 66 LYS A O 1
ATOM 563 N N . LYS A 1 67 ? -38.181 17.299 33.668 1.00 94.94 67 LYS A N 1
ATOM 564 C CA . LYS A 1 67 ? -37.212 18.380 33.918 1.00 94.94 67 LYS A CA 1
ATOM 565 C C . LYS A 1 67 ? -35.756 17.892 33.976 1.00 94.94 67 LYS A C 1
ATOM 567 O O . LYS A 1 67 ? -34.863 18.665 33.666 1.00 94.94 67 LYS A O 1
ATOM 572 N N . ASP A 1 68 ? -35.546 16.610 34.281 1.00 95.31 68 ASP A N 1
ATOM 573 C CA . ASP A 1 68 ? -34.229 15.993 34.477 1.00 95.31 68 ASP A CA 1
ATOM 574 C C . ASP A 1 68 ? -33.882 15.027 33.325 1.00 95.31 68 ASP A C 1
ATOM 576 O O . ASP A 1 68 ? -33.133 14.063 33.490 1.00 95.31 68 ASP A O 1
ATOM 580 N N . LEU A 1 69 ? -34.437 15.261 32.127 1.00 94.06 69 LEU A N 1
ATOM 581 C CA . LEU A 1 69 ? -34.195 14.434 30.935 1.00 94.06 69 LEU A CA 1
ATOM 582 C C . LEU A 1 69 ? -32.713 14.339 30.537 1.00 94.06 69 LEU A C 1
ATOM 584 O O . LEU A 1 69 ? -32.332 13.360 29.896 1.00 94.06 69 LEU A O 1
ATOM 588 N N . SER A 1 70 ? -31.879 15.300 30.942 1.00 94.00 70 SER A N 1
ATOM 589 C CA . SER A 1 70 ? -30.422 15.236 30.773 1.00 94.00 70 SER A CA 1
ATOM 590 C C . SER A 1 70 ? -29.824 13.976 31.406 1.00 94.00 70 SER A C 1
ATOM 592 O O . SER A 1 70 ? -28.980 13.333 30.789 1.00 94.00 70 SER A O 1
ATOM 594 N N . ILE A 1 71 ? -30.330 13.541 32.567 1.00 93.44 71 ILE A N 1
ATOM 595 C CA . ILE A 1 71 ? -29.889 12.305 33.235 1.00 93.44 71 ILE A CA 1
ATOM 596 C C . ILE A 1 71 ? -30.216 11.084 32.370 1.00 93.44 71 ILE A C 1
ATOM 598 O O . ILE A 1 71 ? -29.390 10.186 32.199 1.00 93.44 71 ILE A O 1
ATOM 602 N N . ALA A 1 72 ? -31.422 11.042 31.793 1.00 94.69 72 ALA A N 1
ATOM 603 C CA . ALA A 1 72 ? -31.816 9.957 30.897 1.00 94.69 72 ALA A CA 1
ATOM 604 C C . ALA A 1 72 ? -30.937 9.929 29.637 1.00 94.69 72 ALA A C 1
ATOM 606 O O . ALA A 1 72 ? -30.523 8.855 29.200 1.00 94.69 72 ALA A O 1
ATOM 607 N N . GLN A 1 73 ? -30.610 11.101 29.087 1.00 94.56 73 GLN A N 1
ATOM 608 C CA . GLN A 1 73 ? -29.717 11.231 27.939 1.00 94.56 73 GLN A CA 1
ATOM 609 C C . GLN A 1 73 ? -28.293 10.759 28.260 1.00 94.56 73 GLN A C 1
ATOM 611 O O . GLN A 1 73 ? -27.713 10.025 27.463 1.00 94.56 73 GLN A O 1
ATOM 616 N N . GLU A 1 74 ? -27.734 11.114 29.418 1.00 94.56 74 GLU A N 1
ATOM 617 C CA . GLU A 1 74 ? -26.407 10.648 29.842 1.00 94.56 74 GLU A CA 1
ATOM 618 C C . GLU A 1 74 ? -26.352 9.124 30.011 1.00 94.56 74 GLU A C 1
ATOM 620 O O . GLU A 1 74 ? -25.432 8.483 29.499 1.00 94.56 74 GLU A O 1
ATOM 625 N N . LEU A 1 75 ? -27.361 8.521 30.652 1.00 95.25 75 LEU A N 1
ATOM 626 C CA . LEU A 1 75 ? -27.461 7.063 30.799 1.00 95.25 75 LEU A CA 1
ATOM 627 C C . LEU A 1 75 ? -27.589 6.355 29.438 1.00 95.25 75 LEU A C 1
ATOM 629 O O . LEU A 1 75 ? -26.940 5.331 29.204 1.00 95.25 75 LEU A O 1
ATOM 633 N N . ALA A 1 76 ? -28.403 6.902 28.528 1.00 95.06 76 ALA A N 1
ATOM 634 C CA . ALA A 1 76 ? -28.535 6.390 27.165 1.00 95.06 76 ALA A CA 1
ATOM 635 C C . ALA A 1 76 ? -27.197 6.466 26.415 1.00 95.06 76 ALA A C 1
ATOM 637 O O . ALA A 1 76 ? -26.719 5.447 25.909 1.00 95.06 76 ALA A O 1
ATOM 638 N N . ASN A 1 77 ? -26.562 7.642 26.418 1.00 94.88 77 ASN A N 1
ATOM 639 C CA . ASN A 1 77 ? -25.268 7.886 25.787 1.00 94.88 77 ASN A CA 1
ATOM 640 C C . ASN A 1 77 ? -24.197 6.936 26.322 1.00 94.88 77 ASN A C 1
ATOM 642 O O . ASN A 1 77 ? -23.474 6.344 25.529 1.00 94.88 77 ASN A O 1
ATOM 646 N N . LYS A 1 78 ? -24.137 6.716 27.642 1.00 94.44 78 LYS A N 1
ATOM 647 C CA . LYS A 1 78 ? -23.206 5.759 28.250 1.00 94.44 78 LYS A CA 1
ATOM 648 C C . LYS A 1 78 ? -23.353 4.363 27.652 1.00 94.44 78 LYS A C 1
ATOM 650 O O . LYS A 1 78 ? -22.377 3.786 27.176 1.00 94.44 78 LYS A O 1
ATOM 655 N N . SER A 1 79 ? -24.569 3.817 27.676 1.00 93.62 79 SER A N 1
ATOM 656 C CA . SER A 1 79 ? -24.824 2.466 27.163 1.00 93.62 79 SER A CA 1
ATOM 657 C C . SER A 1 79 ? -24.491 2.346 25.671 1.00 93.62 79 SER A C 1
ATOM 659 O O . SER A 1 79 ? -23.884 1.361 25.243 1.00 93.62 79 SER A O 1
ATOM 661 N N . PHE A 1 80 ? -24.818 3.382 24.896 1.00 95.06 80 PHE A N 1
ATOM 662 C CA . PHE A 1 80 ? -24.534 3.454 23.472 1.00 95.06 80 PHE A CA 1
ATOM 663 C C . PHE A 1 80 ? -23.026 3.512 23.199 1.00 95.06 80 PHE A C 1
ATOM 665 O O . PHE A 1 80 ? -22.514 2.686 22.445 1.00 95.06 80 PHE A O 1
ATOM 672 N N . TYR A 1 81 ? -22.295 4.420 23.850 1.00 95.50 81 TYR A N 1
ATOM 673 C CA . TYR A 1 81 ? -20.847 4.561 23.689 1.00 95.50 81 TYR A CA 1
ATOM 674 C C . TYR A 1 81 ? -20.092 3.305 24.114 1.00 95.50 81 TYR A C 1
ATOM 676 O O . TYR A 1 81 ? -19.210 2.876 23.379 1.00 95.50 81 TYR A O 1
ATOM 684 N N . ASN A 1 82 ? -20.487 2.651 25.210 1.00 93.69 82 ASN A N 1
ATOM 685 C CA . ASN A 1 82 ? -19.906 1.366 25.611 1.00 93.69 82 ASN A CA 1
ATOM 686 C C . ASN A 1 82 ? -20.081 0.298 24.523 1.00 93.69 82 ASN A C 1
ATOM 688 O O . ASN A 1 82 ? -19.139 -0.421 24.185 1.00 93.69 82 ASN A O 1
ATOM 692 N N . LYS A 1 83 ? -21.282 0.201 23.937 1.00 95.50 83 LYS A N 1
ATOM 693 C CA . LYS A 1 83 ? -21.551 -0.763 22.864 1.00 95.50 83 LYS A CA 1
ATOM 694 C C . LYS A 1 83 ? -20.746 -0.444 21.604 1.00 95.50 83 LYS A C 1
ATOM 696 O O . LYS A 1 83 ? -20.199 -1.357 20.991 1.00 95.50 83 LYS A O 1
ATOM 701 N N . VAL A 1 84 ? -20.662 0.833 21.235 1.00 96.69 84 VAL A N 1
ATOM 702 C CA . VAL A 1 84 ? -19.890 1.304 20.079 1.00 96.69 84 VAL A CA 1
ATOM 703 C C . VAL A 1 84 ? -18.389 1.084 20.285 1.00 96.69 84 VAL A C 1
ATOM 705 O O . VAL A 1 84 ? -17.749 0.578 19.370 1.00 96.69 84 VAL A O 1
ATOM 708 N N . SER A 1 85 ? -17.840 1.382 21.469 1.00 96.31 85 SER A N 1
ATOM 709 C CA . SER A 1 85 ? -16.425 1.142 21.807 1.00 96.31 85 SER A CA 1
ATOM 710 C C . SER A 1 85 ? -16.058 -0.318 21.584 1.00 96.31 85 SER A C 1
ATOM 712 O O . SER A 1 85 ? -15.116 -0.608 20.856 1.00 96.31 85 SER A O 1
ATOM 714 N N . LYS A 1 86 ? -16.880 -1.247 22.091 1.00 96.62 86 LYS A N 1
ATOM 715 C CA . LYS A 1 86 ? -16.654 -2.685 21.902 1.00 96.62 86 LYS A CA 1
ATOM 716 C C . LYS A 1 86 ? -16.643 -3.095 20.424 1.00 96.62 86 LYS A C 1
ATOM 718 O O . LYS A 1 86 ? -15.765 -3.838 20.002 1.00 96.62 86 LYS A O 1
ATOM 723 N N . ILE A 1 87 ? -17.579 -2.577 19.621 1.00 97.62 87 ILE A N 1
ATOM 724 C CA . ILE A 1 87 ? -17.614 -2.837 18.169 1.00 97.62 87 ILE A CA 1
ATOM 725 C C . ILE A 1 87 ? -16.346 -2.304 17.487 1.00 97.62 87 ILE A C 1
ATOM 727 O O . ILE A 1 87 ? -15.804 -2.948 16.588 1.00 97.62 87 ILE A O 1
ATOM 731 N N . ILE A 1 88 ? -15.879 -1.117 17.884 1.00 97.94 88 ILE A N 1
ATOM 732 C CA . ILE A 1 88 ? -14.670 -0.504 17.327 1.00 97.94 88 ILE A CA 1
ATOM 733 C C . ILE A 1 88 ? -13.428 -1.315 17.704 1.00 97.94 88 ILE A C 1
ATOM 735 O O . ILE A 1 88 ? -12.609 -1.585 16.830 1.00 97.94 88 ILE A O 1
ATOM 739 N N . GLU A 1 89 ? -13.304 -1.737 18.962 1.00 97.31 89 GLU A N 1
ATOM 740 C CA . GLU A 1 89 ? -12.199 -2.565 19.457 1.00 97.31 89 GLU A CA 1
ATOM 741 C C . GLU A 1 89 ? -12.115 -3.903 18.713 1.00 97.31 89 GLU A C 1
ATOM 743 O O . GLU A 1 89 ? -11.054 -4.251 18.190 1.00 97.31 89 GLU A O 1
ATOM 748 N N . GLU A 1 90 ? -13.241 -4.613 18.584 1.00 97.75 90 GLU A N 1
ATOM 749 C CA . GLU A 1 90 ? -13.333 -5.862 17.816 1.00 97.75 90 GLU A CA 1
ATOM 750 C C . GLU A 1 90 ? -12.902 -5.645 16.358 1.00 97.75 90 GLU A C 1
ATOM 752 O O . GLU A 1 90 ? -12.106 -6.408 15.805 1.00 97.75 90 GLU A O 1
ATOM 757 N N . ARG A 1 91 ? -13.369 -4.560 15.730 1.00 97.69 91 ARG A N 1
ATOM 758 C CA . ARG A 1 91 ? -13.036 -4.259 14.335 1.00 97.69 91 ARG A CA 1
ATOM 759 C C . ARG A 1 91 ? -11.572 -3.859 14.150 1.00 97.69 91 ARG A C 1
ATOM 761 O O . ARG A 1 91 ? -10.956 -4.296 13.183 1.00 97.69 91 ARG A O 1
ATOM 768 N N . LEU A 1 92 ? -11.006 -3.059 15.051 1.00 98.19 92 LEU A N 1
ATOM 769 C CA . LEU A 1 92 ? -9.588 -2.696 15.020 1.00 98.19 92 LEU A CA 1
ATOM 770 C C . LEU A 1 92 ? -8.699 -3.928 15.199 1.00 98.19 92 LEU A C 1
ATOM 772 O O . LEU A 1 92 ? -7.716 -4.064 14.475 1.00 98.19 92 LEU A O 1
ATOM 776 N N . SER A 1 93 ? -9.060 -4.840 16.106 1.00 97.56 93 SER A N 1
ATOM 777 C CA . SER A 1 93 ? -8.345 -6.106 16.292 1.00 97.56 93 SER A CA 1
ATOM 778 C C . SER A 1 93 ? -8.311 -6.927 14.999 1.00 97.56 93 SER A C 1
ATOM 780 O O . SER A 1 93 ? -7.233 -7.321 14.554 1.00 97.56 93 SER A O 1
ATOM 782 N N . LEU A 1 94 ? -9.463 -7.096 14.340 1.00 97.56 94 LEU A N 1
ATOM 783 C CA . LEU A 1 94 ? -9.555 -7.815 13.066 1.00 97.56 94 LEU A CA 1
ATOM 784 C C . LEU A 1 94 ? -8.748 -7.142 11.950 1.00 97.56 94 LEU A C 1
ATOM 786 O O . LEU A 1 94 ? -8.009 -7.814 11.236 1.00 97.56 94 LEU A O 1
ATOM 790 N N . LEU A 1 95 ? -8.870 -5.820 11.798 1.00 97.62 95 LEU A N 1
ATOM 791 C CA . LEU A 1 95 ? -8.162 -5.081 10.751 1.00 97.62 95 LEU A CA 1
ATOM 792 C C . LEU A 1 95 ? -6.644 -5.138 10.941 1.00 97.62 95 LEU A C 1
ATOM 794 O O . LEU A 1 95 ? -5.925 -5.372 9.975 1.00 97.62 95 LEU A O 1
ATOM 798 N N . ASN A 1 96 ? -6.161 -4.961 12.171 1.00 96.25 96 ASN A N 1
ATOM 799 C CA . ASN A 1 96 ? -4.733 -5.046 12.469 1.00 96.25 96 ASN A CA 1
ATOM 800 C C . ASN A 1 96 ? -4.202 -6.470 12.278 1.00 96.25 96 ASN A C 1
ATOM 802 O O . ASN A 1 96 ? -3.135 -6.637 11.698 1.00 96.25 96 ASN A O 1
ATOM 806 N N . GLY A 1 97 ? -4.957 -7.492 12.694 1.00 95.06 97 GLY A N 1
ATOM 807 C CA . GLY A 1 97 ? -4.592 -8.889 12.448 1.00 95.06 97 GLY A CA 1
ATOM 808 C C . GLY A 1 97 ? -4.531 -9.230 10.957 1.00 95.06 97 GLY A C 1
ATOM 809 O O . GLY A 1 97 ? -3.643 -9.961 10.522 1.00 95.06 97 GLY A O 1
ATOM 810 N N . LEU A 1 98 ? -5.435 -8.659 10.155 1.00 94.12 98 LEU A N 1
ATOM 811 C CA . LEU A 1 98 ? -5.412 -8.819 8.706 1.00 94.12 98 LEU A CA 1
ATOM 812 C C . LEU A 1 98 ? -4.198 -8.114 8.089 1.00 94.12 98 LEU A C 1
ATOM 814 O O . LEU A 1 98 ? -3.493 -8.727 7.298 1.00 94.12 98 LEU A O 1
ATOM 818 N N . ILE A 1 99 ? -3.912 -6.868 8.475 1.00 92.62 99 ILE A N 1
ATOM 819 C CA . ILE A 1 99 ? -2.712 -6.142 8.022 1.00 92.62 99 ILE A CA 1
ATOM 820 C C . ILE A 1 99 ? -1.445 -6.948 8.334 1.00 92.62 99 ILE A C 1
ATOM 822 O O . ILE A 1 99 ? -0.668 -7.208 7.421 1.00 92.62 99 ILE A O 1
ATOM 826 N N . ASP A 1 100 ? -1.297 -7.424 9.573 1.00 89.69 100 ASP A N 1
ATOM 827 C CA . ASP A 1 100 ? -0.174 -8.269 9.999 1.00 89.69 100 ASP A CA 1
ATOM 828 C C . ASP A 1 100 ? -0.037 -9.532 9.139 1.00 89.69 100 ASP A C 1
ATOM 830 O O . ASP A 1 100 ? 1.063 -9.902 8.741 1.00 89.69 100 ASP A O 1
ATOM 834 N N . SER A 1 101 ? -1.154 -10.174 8.782 1.00 88.38 101 SER A N 1
ATOM 835 C CA . SER A 1 101 ? -1.114 -11.359 7.920 1.00 88.38 101 SER A CA 1
ATOM 836 C C . SER A 1 101 ? -0.609 -11.080 6.502 1.00 88.38 101 SER A C 1
ATOM 838 O O . SER A 1 101 ? 0.025 -11.945 5.911 1.00 88.38 101 SER A O 1
ATOM 840 N N . TYR A 1 102 ? -0.848 -9.883 5.963 1.00 83.75 102 TYR A N 1
ATOM 841 C CA . TYR A 1 102 ? -0.350 -9.503 4.639 1.00 83.75 102 TYR A CA 1
ATOM 842 C C . TYR A 1 102 ? 1.084 -8.967 4.677 1.00 83.75 102 TYR A C 1
ATOM 844 O O . TYR A 1 102 ? 1.795 -9.112 3.689 1.00 83.75 102 TYR A O 1
ATOM 852 N N . GLU A 1 103 ? 1.493 -8.324 5.772 1.00 83.00 103 GLU A N 1
ATOM 853 C CA . GLU A 1 103 ? 2.827 -7.722 5.893 1.00 83.00 103 GLU A CA 1
ATOM 854 C C . GLU A 1 103 ? 3.882 -8.713 6.394 1.00 83.00 103 GLU A C 1
ATOM 856 O O . GLU A 1 103 ? 5.010 -8.665 5.922 1.00 83.00 103 GLU A O 1
ATOM 861 N N . ASN A 1 104 ? 3.523 -9.616 7.313 1.00 78.25 104 ASN A N 1
ATOM 862 C CA . ASN A 1 104 ? 4.493 -10.425 8.062 1.00 78.25 104 ASN A CA 1
ATOM 863 C C . ASN A 1 104 ? 4.316 -11.942 7.891 1.00 78.25 104 ASN A C 1
ATOM 865 O O . ASN A 1 104 ? 5.067 -12.716 8.481 1.00 78.25 104 ASN A O 1
ATOM 869 N N . LYS A 1 105 ? 3.297 -12.399 7.151 1.00 79.88 105 LYS A N 1
ATOM 870 C CA . LYS A 1 105 ? 3.005 -13.835 6.964 1.00 79.88 105 LYS A CA 1
ATOM 871 C C . LYS A 1 105 ? 3.020 -14.224 5.490 1.00 79.88 105 LYS A C 1
ATOM 873 O O . LYS A 1 105 ? 2.102 -14.885 5.005 1.00 79.88 105 LYS A O 1
ATOM 878 N N . ASN A 1 106 ? 4.065 -13.809 4.775 1.00 77.12 106 ASN A N 1
ATOM 879 C CA . ASN A 1 106 ? 4.283 -14.239 3.401 1.00 77.12 106 ASN A CA 1
ATOM 880 C C . ASN A 1 106 ? 4.769 -15.701 3.370 1.00 77.12 106 ASN A C 1
ATOM 882 O O . ASN A 1 106 ? 5.620 -16.117 4.157 1.00 77.12 106 ASN A O 1
ATOM 886 N N . ILE A 1 107 ? 4.218 -16.484 2.443 1.00 81.31 107 ILE A N 1
ATOM 887 C CA . ILE A 1 107 ? 4.612 -17.877 2.199 1.00 81.31 107 ILE A CA 1
ATOM 888 C C . ILE A 1 107 ? 6.101 -17.954 1.834 1.00 81.31 107 ILE A C 1
ATOM 890 O O . ILE A 1 107 ? 6.801 -18.855 2.297 1.00 81.31 107 ILE A O 1
ATOM 894 N N . GLU A 1 108 ? 6.589 -16.999 1.037 1.00 80.25 108 GLU A N 1
ATOM 895 C CA . GLU A 1 108 ? 7.996 -16.930 0.646 1.00 80.25 108 GLU A CA 1
ATOM 896 C C . GLU A 1 108 ? 8.902 -16.654 1.854 1.00 80.25 108 GLU A C 1
ATOM 898 O O . GLU A 1 108 ? 9.915 -17.332 2.002 1.00 80.25 108 GLU A O 1
ATOM 903 N N . ASP A 1 109 ? 8.517 -15.767 2.778 1.00 81.19 109 ASP A N 1
ATOM 904 C CA . ASP A 1 109 ? 9.309 -15.493 3.991 1.00 81.19 109 ASP A CA 1
ATOM 905 C C . ASP A 1 109 ? 9.473 -16.751 4.849 1.00 81.19 109 ASP A C 1
ATOM 907 O O . ASP A 1 109 ? 10.566 -17.046 5.338 1.00 81.19 109 ASP A O 1
ATOM 911 N N . PHE A 1 110 ? 8.405 -17.545 4.988 1.00 84.00 110 PHE A N 1
ATOM 912 C CA . PHE A 1 110 ? 8.498 -18.837 5.662 1.00 84.00 110 PHE A CA 1
ATOM 913 C C . PHE A 1 110 ? 9.443 -19.785 4.922 1.00 84.00 110 PHE A C 1
ATOM 915 O O . PHE A 1 110 ? 10.300 -20.392 5.562 1.00 84.00 110 PHE A O 1
ATOM 922 N N . TYR A 1 111 ? 9.337 -19.887 3.594 1.00 85.75 111 TYR A N 1
ATOM 923 C CA . TYR A 1 111 ? 10.257 -20.696 2.795 1.00 85.75 111 TYR A CA 1
ATOM 924 C C . TYR A 1 111 ? 11.715 -20.268 3.007 1.00 85.75 111 TYR A C 1
ATOM 926 O O . TYR A 1 111 ? 12.552 -21.118 3.301 1.00 85.75 111 TYR A O 1
ATOM 934 N N . TYR A 1 112 ? 12.016 -18.968 2.947 1.00 85.31 112 TYR A N 1
ATOM 935 C CA . TYR A 1 112 ? 13.362 -18.426 3.159 1.00 85.31 112 TYR A CA 1
ATOM 936 C C . TYR A 1 112 ? 13.866 -18.562 4.603 1.00 85.31 112 TYR A C 1
ATOM 938 O O . TYR A 1 112 ? 15.078 -18.585 4.811 1.00 85.31 112 TYR A O 1
ATOM 946 N N . SER A 1 113 ? 12.973 -18.708 5.589 1.00 87.25 113 SER A N 1
ATOM 947 C CA . SER A 1 113 ? 13.345 -18.987 6.985 1.00 87.25 113 SER A CA 1
ATOM 948 C C . SER A 1 113 ? 13.862 -20.414 7.216 1.00 87.25 113 SER A C 1
ATOM 950 O O . SER A 1 113 ? 14.476 -20.694 8.246 1.00 87.25 113 SER A O 1
ATOM 952 N N . LEU A 1 114 ? 13.620 -21.331 6.273 1.00 89.62 114 LEU A N 1
ATOM 953 C CA . LEU A 1 114 ? 14.088 -22.710 6.365 1.00 89.62 114 LEU A CA 1
ATOM 954 C C . LEU A 1 114 ? 15.577 -22.815 6.013 1.00 89.62 114 LEU A C 1
ATOM 956 O O . LEU A 1 114 ? 16.096 -22.100 5.154 1.00 89.62 114 LEU A O 1
ATOM 960 N N . ILE A 1 115 ? 16.255 -23.787 6.625 1.00 92.88 115 ILE A N 1
ATOM 961 C CA . ILE A 1 115 ? 17.641 -24.120 6.272 1.00 92.88 115 ILE A CA 1
ATOM 962 C C . ILE A 1 115 ? 17.751 -24.540 4.789 1.00 92.88 115 ILE A C 1
ATOM 964 O O . ILE A 1 115 ? 16.804 -25.144 4.267 1.00 92.88 115 ILE A O 1
ATOM 968 N N . PRO A 1 116 ? 18.868 -24.236 4.094 1.00 90.88 116 PRO A N 1
ATOM 969 C CA . PRO A 1 116 ? 19.038 -24.507 2.661 1.00 90.88 116 PRO A CA 1
ATOM 970 C C . PRO A 1 116 ? 18.702 -25.943 2.244 1.00 90.88 116 PRO A C 1
ATOM 972 O O . PRO A 1 116 ? 17.928 -26.138 1.312 1.00 90.88 116 PRO A O 1
ATOM 975 N N . GLU A 1 117 ? 19.167 -26.935 2.999 1.00 93.44 117 GLU A N 1
ATOM 976 C CA . GLU A 1 117 ? 18.980 -28.361 2.711 1.00 93.44 117 GLU A CA 1
ATOM 977 C C . GLU A 1 117 ? 17.499 -28.752 2.731 1.00 93.44 117 GLU A C 1
ATOM 979 O O . GLU A 1 117 ? 17.052 -29.608 1.974 1.00 93.44 117 GLU A O 1
ATOM 984 N N . ARG A 1 118 ? 16.699 -28.107 3.591 1.00 90.31 118 ARG A N 1
ATOM 985 C CA . ARG A 1 118 ? 15.252 -28.336 3.645 1.00 90.31 118 ARG A CA 1
ATOM 986 C C . ARG A 1 118 ? 14.524 -27.612 2.519 1.00 90.31 118 ARG A C 1
ATOM 988 O O . ARG A 1 118 ? 13.524 -28.135 2.037 1.00 90.31 118 ARG A O 1
ATOM 995 N N . ARG A 1 119 ? 15.001 -26.431 2.113 1.00 89.81 119 ARG A N 1
ATOM 996 C CA . ARG A 1 119 ? 14.432 -25.676 0.986 1.00 89.81 119 ARG A CA 1
ATOM 997 C C . ARG A 1 119 ? 14.542 -26.463 -0.315 1.00 89.81 119 ARG A C 1
ATOM 999 O O . ARG A 1 119 ? 13.556 -26.558 -1.036 1.00 89.81 119 ARG A O 1
ATOM 1006 N N . GLU A 1 120 ? 15.683 -27.104 -0.551 1.00 86.31 120 GLU A N 1
ATOM 1007 C CA . GLU A 1 120 ? 15.926 -27.933 -1.742 1.00 86.31 120 GLU A CA 1
ATOM 1008 C C . GLU A 1 120 ? 14.973 -29.134 -1.867 1.00 86.31 120 GLU A C 1
ATOM 1010 O O . GLU A 1 120 ? 14.712 -29.606 -2.971 1.00 86.31 120 GLU A O 1
ATOM 1015 N N . LEU A 1 121 ? 14.408 -29.608 -0.753 1.00 89.81 121 LEU A N 1
ATOM 1016 C CA . LEU A 1 121 ? 13.464 -30.731 -0.728 1.00 89.81 121 LEU A CA 1
ATOM 1017 C C . LEU A 1 121 ? 11.996 -30.308 -0.916 1.00 89.81 121 LEU A C 1
ATOM 1019 O O . LEU A 1 121 ? 11.115 -31.169 -0.965 1.00 89.81 121 LEU A O 1
ATOM 1023 N N . ILE A 1 122 ? 11.698 -29.006 -0.968 1.00 86.69 122 ILE A N 1
ATOM 1024 C CA . ILE A 1 122 ? 10.325 -28.493 -1.034 1.00 86.69 122 ILE A CA 1
ATOM 1025 C C . ILE A 1 122 ? 9.943 -28.168 -2.476 1.00 86.69 122 ILE A C 1
ATOM 1027 O O . ILE A 1 122 ? 10.490 -27.266 -3.104 1.00 86.69 122 ILE A O 1
ATOM 1031 N N . ASN A 1 123 ? 8.890 -28.828 -2.955 1.00 81.88 123 ASN A N 1
ATOM 1032 C CA . ASN A 1 123 ? 8.194 -28.419 -4.169 1.00 81.88 123 ASN A CA 1
ATOM 1033 C C . ASN A 1 123 ? 7.203 -27.304 -3.830 1.00 81.88 123 ASN A C 1
ATOM 1035 O O . ASN A 1 123 ? 6.108 -27.559 -3.323 1.00 81.88 123 ASN A O 1
ATOM 1039 N N . MET A 1 124 ? 7.603 -26.060 -4.086 1.00 79.06 124 MET A N 1
ATOM 1040 C CA . MET A 1 124 ? 6.741 -24.898 -3.888 1.00 79.06 124 MET A CA 1
ATOM 1041 C C . MET A 1 124 ? 5.499 -24.975 -4.790 1.00 79.06 124 MET A C 1
ATOM 1043 O O . MET A 1 124 ? 5.601 -25.206 -5.992 1.00 79.06 124 MET A O 1
ATOM 1047 N N . ILE A 1 125 ? 4.316 -24.745 -4.210 1.00 77.38 125 ILE A N 1
ATOM 1048 C CA . ILE A 1 125 ? 3.035 -24.722 -4.944 1.00 77.38 125 ILE A CA 1
ATOM 1049 C C . ILE A 1 125 ? 2.978 -23.513 -5.897 1.00 77.38 125 ILE A C 1
ATOM 1051 O O . ILE A 1 125 ? 2.358 -23.574 -6.956 1.00 77.38 125 ILE A O 1
ATOM 1055 N N . VAL A 1 126 ? 3.648 -22.420 -5.520 1.00 75.50 126 VAL A N 1
ATOM 1056 C CA . VAL A 1 126 ? 3.808 -21.191 -6.306 1.00 75.50 126 VAL A CA 1
ATOM 1057 C C . VAL A 1 126 ? 5.306 -20.894 -6.390 1.00 75.50 126 VAL A C 1
ATOM 1059 O O . VAL A 1 126 ? 5.951 -20.924 -5.343 1.00 75.50 126 VAL A O 1
ATOM 1062 N N . PRO A 1 127 ? 5.880 -20.626 -7.577 1.00 79.38 127 PRO A N 1
ATOM 1063 C CA . PRO A 1 127 ? 7.316 -20.376 -7.701 1.00 79.38 127 PRO A CA 1
ATOM 1064 C C . PRO A 1 127 ? 7.732 -19.187 -6.835 1.00 79.38 127 PRO A C 1
ATOM 1066 O O . PRO A 1 127 ? 6.975 -18.225 -6.781 1.00 79.38 127 PRO A O 1
ATOM 1069 N N . THR A 1 128 ? 8.904 -19.221 -6.197 1.00 81.56 128 THR A N 1
ATOM 1070 C CA . THR A 1 128 ? 9.443 -18.071 -5.438 1.00 81.56 128 THR A CA 1
ATOM 1071 C C . THR A 1 128 ? 9.795 -16.906 -6.358 1.00 81.56 128 THR A C 1
ATOM 1073 O O . THR A 1 128 ? 9.913 -17.093 -7.575 1.00 81.56 128 THR A O 1
ATOM 1076 N N . TRP A 1 129 ? 10.031 -15.712 -5.802 1.00 83.56 129 TRP A N 1
ATOM 1077 C CA . TRP A 1 129 ? 10.546 -14.602 -6.603 1.00 83.56 129 TRP A CA 1
ATOM 1078 C C . TRP A 1 129 ? 11.823 -14.974 -7.368 1.00 83.56 129 TRP A C 1
ATOM 1080 O O . TRP A 1 129 ? 11.873 -14.728 -8.569 1.00 83.56 129 TRP A O 1
ATOM 1090 N N . ASP A 1 130 ? 12.793 -15.649 -6.735 1.00 82.25 130 ASP A N 1
ATOM 1091 C CA . ASP A 1 130 ? 14.034 -16.075 -7.408 1.00 82.25 130 ASP A CA 1
ATOM 1092 C C . ASP A 1 130 ? 13.752 -16.994 -8.607 1.00 82.25 130 ASP A C 1
ATOM 1094 O O . ASP A 1 130 ? 14.319 -16.823 -9.681 1.00 82.25 130 ASP A O 1
ATOM 1098 N N . GLN A 1 131 ? 12.825 -17.947 -8.460 1.00 83.81 131 GLN A N 1
ATOM 1099 C CA . GLN A 1 131 ? 12.449 -18.858 -9.547 1.00 83.81 131 GLN A CA 1
ATOM 1100 C C . GLN A 1 131 ? 11.734 -18.125 -10.686 1.00 83.81 131 GLN A C 1
ATOM 1102 O O . GLN A 1 131 ? 11.985 -18.399 -11.861 1.00 83.81 131 GLN A O 1
ATOM 1107 N N . ARG A 1 132 ? 10.842 -17.181 -10.352 1.00 86.25 132 ARG A N 1
ATOM 1108 C CA . ARG A 1 132 ? 10.185 -16.318 -11.343 1.00 86.25 132 ARG A CA 1
ATOM 1109 C C . ARG A 1 132 ? 11.215 -15.440 -12.056 1.00 86.25 132 ARG A C 1
ATOM 1111 O O . ARG A 1 132 ? 11.137 -15.305 -13.273 1.00 86.25 132 ARG A O 1
ATOM 1118 N N . PHE A 1 133 ? 12.176 -14.892 -11.314 1.00 85.94 133 PHE A N 1
ATOM 1119 C CA . PHE A 1 133 ? 13.212 -14.002 -11.820 1.00 85.94 133 PHE A CA 1
ATOM 1120 C C . PHE A 1 133 ? 14.141 -14.740 -12.774 1.00 85.94 133 PHE A C 1
ATOM 1122 O O . PHE A 1 133 ? 14.322 -14.292 -13.900 1.00 85.94 133 PHE A O 1
ATOM 1129 N N . GLU A 1 134 ? 14.648 -15.908 -12.381 1.00 86.44 134 GLU A N 1
ATOM 1130 C CA . GLU A 1 134 ? 15.496 -16.731 -13.241 1.00 86.44 134 GLU A CA 1
ATOM 1131 C C . GLU A 1 134 ? 14.763 -17.162 -14.512 1.00 86.44 134 GLU A C 1
ATOM 1133 O O . GLU A 1 134 ? 15.320 -17.086 -15.606 1.00 86.44 134 GLU A O 1
ATOM 1138 N N . LYS A 1 135 ? 13.482 -17.538 -14.413 1.00 86.62 135 LYS A N 1
ATOM 1139 C CA . LYS A 1 135 ? 12.678 -17.834 -15.605 1.00 86.62 135 LYS A CA 1
ATOM 1140 C C . LYS A 1 135 ? 12.530 -16.607 -16.510 1.00 86.62 135 LYS A C 1
ATOM 1142 O O . LYS A 1 135 ? 12.678 -16.726 -17.719 1.00 86.62 135 LYS A O 1
ATOM 1147 N N . TRP A 1 136 ? 12.221 -15.447 -15.938 1.00 87.56 136 TRP A N 1
ATOM 1148 C CA . TRP A 1 136 ? 12.004 -14.204 -16.681 1.00 87.56 136 TRP A CA 1
ATOM 1149 C C . TRP A 1 136 ? 13.289 -13.652 -17.318 1.00 87.56 136 TRP A C 1
ATOM 1151 O O . TRP A 1 136 ? 13.236 -13.097 -18.419 1.00 87.56 136 TRP A O 1
ATOM 1161 N N . ARG A 1 137 ? 14.431 -13.831 -16.644 1.00 85.12 137 ARG A N 1
ATOM 1162 C CA . ARG A 1 137 ? 15.771 -13.430 -17.085 1.00 85.12 137 ARG A CA 1
ATOM 1163 C C . ARG A 1 137 ? 16.303 -14.306 -18.214 1.00 85.12 137 ARG A C 1
ATOM 1165 O O . ARG A 1 137 ? 16.915 -13.782 -19.136 1.00 85.12 137 ARG A O 1
ATOM 1172 N N . ASN A 1 138 ? 16.078 -15.616 -18.131 1.00 86.38 138 ASN A N 1
ATOM 1173 C CA . ASN A 1 138 ? 16.577 -16.589 -19.106 1.00 86.38 138 ASN A CA 1
ATOM 1174 C C . ASN A 1 138 ? 15.589 -16.853 -20.257 1.00 86.38 138 ASN A C 1
ATOM 1176 O O . ASN A 1 138 ? 15.830 -17.720 -21.093 1.00 86.38 138 ASN A O 1
ATOM 1180 N N . GLU A 1 139 ? 14.463 -16.140 -20.297 1.00 85.94 139 GLU A N 1
ATOM 1181 C CA . GLU A 1 139 ? 13.518 -16.205 -21.407 1.00 85.94 139 GLU A CA 1
ATOM 1182 C C . GLU A 1 139 ? 14.190 -15.694 -22.688 1.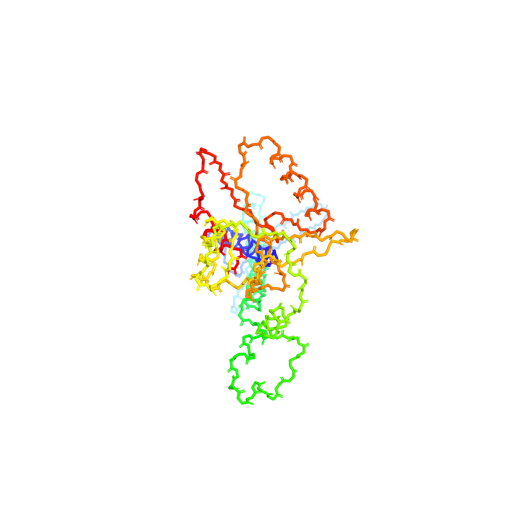00 85.94 139 GLU A C 1
ATOM 1184 O O . GLU A 1 139 ? 14.675 -14.565 -22.730 1.00 85.94 139 GLU A O 1
ATOM 1189 N N . GLU A 1 140 ? 14.226 -16.516 -23.737 1.00 82.38 140 GLU A N 1
ATOM 1190 C CA . GLU A 1 140 ? 14.766 -16.098 -25.030 1.00 82.38 140 GLU A CA 1
ATOM 1191 C C . GLU A 1 140 ? 13.805 -15.126 -25.721 1.00 82.38 140 GLU A C 1
ATOM 1193 O O . GLU A 1 140 ? 12.603 -15.377 -25.826 1.00 82.38 140 GLU A O 1
ATOM 1198 N N . TYR A 1 141 ? 14.335 -14.016 -26.234 1.00 81.94 141 TYR A N 1
ATOM 1199 C CA . TYR A 1 141 ? 13.546 -13.016 -26.946 1.00 81.94 141 TYR A CA 1
ATOM 1200 C C . TYR A 1 141 ? 14.293 -12.435 -28.147 1.00 81.94 141 TYR A C 1
ATOM 1202 O O . TYR A 1 141 ? 15.522 -12.441 -28.222 1.00 81.94 141 TYR A O 1
ATOM 1210 N N . GLN A 1 142 ? 13.533 -11.910 -29.113 1.00 76.69 142 GLN A N 1
ATOM 1211 C CA . GLN A 1 142 ? 14.112 -11.237 -30.274 1.00 76.69 142 GLN A CA 1
ATOM 1212 C C . GLN A 1 142 ? 14.607 -9.844 -29.887 1.00 76.69 142 GLN A C 1
ATOM 1214 O O . GLN A 1 142 ? 13.809 -8.938 -29.635 1.00 76.69 142 GLN A O 1
ATOM 1219 N N . VAL A 1 143 ? 15.928 -9.677 -29.878 1.00 73.81 143 VAL A N 1
ATOM 1220 C CA . VAL A 1 143 ? 16.588 -8.390 -29.630 1.00 73.81 143 VAL A CA 1
ATOM 1221 C C . VAL A 1 143 ? 16.134 -7.353 -30.661 1.00 73.81 143 VAL A C 1
ATOM 1223 O O . VAL A 1 143 ? 15.847 -7.687 -31.816 1.00 73.81 143 VAL A O 1
ATOM 1226 N N . SER A 1 144 ? 16.062 -6.093 -30.233 1.00 74.75 144 SER A N 1
ATOM 1227 C CA . SER A 1 144 ? 15.739 -4.957 -31.093 1.00 74.75 144 SER A CA 1
ATOM 1228 C C . SER A 1 144 ? 16.570 -4.974 -32.379 1.00 74.75 144 SER A C 1
ATOM 1230 O O . SER A 1 144 ? 17.797 -5.061 -32.355 1.00 74.75 144 SER A O 1
ATOM 1232 N N . LYS A 1 145 ? 15.888 -4.875 -33.526 1.00 69.44 145 LYS A N 1
ATOM 1233 C CA . LYS A 1 145 ? 16.531 -4.799 -34.849 1.00 69.44 145 LYS A CA 1
ATOM 1234 C C . LYS A 1 145 ? 17.071 -3.400 -35.157 1.00 69.44 145 LYS A C 1
ATOM 1236 O O . LYS A 1 145 ? 17.696 -3.210 -36.200 1.00 69.44 145 LYS A O 1
ATOM 1241 N N . PHE A 1 146 ? 16.809 -2.417 -34.292 1.00 71.69 146 PHE A N 1
ATOM 1242 C CA . PHE A 1 146 ? 17.263 -1.050 -34.502 1.00 71.69 146 PHE A CA 1
ATOM 1243 C C . PHE A 1 146 ? 18.767 -0.944 -34.230 1.00 71.69 146 PHE A C 1
ATOM 1245 O O . PHE A 1 146 ? 19.202 -1.260 -33.116 1.00 71.69 146 PHE A O 1
ATOM 1252 N N . PRO A 1 147 ? 19.567 -0.478 -35.206 1.00 73.06 147 PRO A N 1
ATOM 1253 C CA . PRO A 1 147 ? 21.009 -0.376 -35.041 1.00 73.06 147 PRO A CA 1
ATOM 1254 C C . PRO A 1 147 ? 21.347 0.575 -33.893 1.00 73.06 147 PRO A C 1
ATOM 1256 O O . PRO A 1 147 ? 20.658 1.572 -33.671 1.00 73.06 147 PRO A O 1
ATOM 1259 N N . PHE A 1 148 ? 22.400 0.255 -33.146 1.00 74.00 148 PHE A N 1
ATOM 1260 C CA . PHE A 1 148 ? 22.973 1.202 -32.199 1.00 74.00 148 PHE A CA 1
ATOM 1261 C C . PHE A 1 148 ? 23.632 2.356 -32.955 1.00 74.00 148 PHE A C 1
ATOM 1263 O O . PHE A 1 148 ? 24.163 2.175 -34.054 1.00 74.00 148 PHE A O 1
ATOM 1270 N N . GLU A 1 149 ? 23.635 3.535 -32.339 1.00 76.00 149 GLU A N 1
ATOM 1271 C CA . GLU A 1 149 ? 24.475 4.635 -32.802 1.00 76.00 149 GLU A CA 1
ATOM 1272 C C . GLU A 1 149 ? 25.965 4.265 -32.697 1.00 76.00 149 GLU A C 1
ATOM 1274 O O . GLU A 1 149 ? 26.355 3.306 -32.020 1.00 76.00 149 GLU A O 1
ATOM 1279 N N . SER A 1 150 ? 26.816 5.038 -33.376 1.00 71.44 150 SER A N 1
ATOM 1280 C CA . SER A 1 150 ? 28.267 4.812 -33.409 1.00 71.44 150 SER A CA 1
ATOM 1281 C C . SER A 1 150 ? 28.941 4.974 -32.044 1.00 71.44 150 SER A C 1
ATOM 1283 O O . SER A 1 150 ? 30.003 4.401 -31.817 1.00 71.44 150 SER A O 1
ATOM 1285 N N . ILE A 1 151 ? 28.337 5.742 -31.135 1.00 83.44 151 ILE A N 1
ATOM 1286 C CA . ILE A 1 151 ? 28.849 5.952 -29.782 1.00 83.44 151 ILE A CA 1
ATOM 1287 C C . ILE A 1 151 ? 28.442 4.766 -28.907 1.00 83.44 151 ILE A C 1
ATOM 1289 O O . ILE A 1 151 ? 27.264 4.433 -28.795 1.00 83.44 151 ILE A O 1
ATOM 1293 N N . GLU A 1 152 ? 29.421 4.148 -28.250 1.00 89.75 152 GLU A N 1
ATOM 1294 C CA . GLU A 1 152 ? 29.170 3.059 -27.309 1.00 89.75 152 GLU A CA 1
ATOM 1295 C C . GLU A 1 152 ? 29.029 3.594 -25.883 1.00 89.75 152 GLU A C 1
ATOM 1297 O O . GLU A 1 152 ? 29.933 4.235 -25.343 1.00 89.75 152 GLU A O 1
ATOM 1302 N N . ILE A 1 153 ? 27.877 3.331 -25.270 1.00 91.88 153 ILE A N 1
ATOM 1303 C CA . ILE A 1 153 ? 27.550 3.741 -23.907 1.00 91.88 153 ILE A CA 1
ATOM 1304 C C . ILE A 1 153 ? 27.155 2.483 -23.143 1.00 91.88 153 ILE A C 1
ATOM 1306 O O . ILE A 1 153 ? 26.269 1.760 -23.587 1.00 91.88 153 ILE A O 1
ATOM 1310 N N . TYR A 1 154 ? 27.794 2.236 -22.000 1.00 94.06 154 TYR A N 1
ATOM 1311 C CA . TYR A 1 154 ? 27.577 1.023 -21.207 1.00 94.06 154 TYR A CA 1
ATOM 1312 C C . TYR A 1 154 ? 27.081 1.339 -19.796 1.00 94.06 154 TYR A C 1
ATOM 1314 O O . TYR A 1 154 ? 27.585 2.279 -19.173 1.00 94.06 154 TYR A O 1
ATOM 1322 N N . THR A 1 155 ? 26.131 0.559 -19.275 1.00 94.69 155 THR A N 1
ATOM 1323 C CA . THR A 1 155 ? 25.687 0.600 -17.866 1.00 94.69 155 THR A CA 1
ATOM 1324 C C . THR A 1 155 ? 26.737 -0.018 -16.932 1.00 94.69 155 THR A C 1
ATOM 1326 O O . THR A 1 155 ? 27.689 -0.662 -17.376 1.00 94.69 155 THR A O 1
ATOM 1329 N N . LYS A 1 156 ? 26.563 0.128 -15.614 1.00 92.38 156 LYS A N 1
ATOM 1330 C CA . LYS A 1 156 ? 27.329 -0.584 -14.574 1.00 92.38 156 LYS A CA 1
ATOM 1331 C C . LYS A 1 156 ? 27.231 -2.108 -14.700 1.00 92.38 156 LYS A C 1
ATOM 1333 O O . LYS A 1 156 ? 28.174 -2.795 -14.321 1.00 92.38 156 LYS A O 1
ATOM 1338 N N . LYS A 1 157 ? 26.125 -2.629 -15.247 1.00 90.50 157 LYS A N 1
ATOM 1339 C CA . LYS A 1 157 ? 25.941 -4.057 -15.561 1.00 90.50 157 LYS A CA 1
ATOM 1340 C C . LYS A 1 157 ? 26.629 -4.479 -16.869 1.00 90.50 157 LYS A C 1
ATOM 1342 O O . LYS A 1 157 ? 26.646 -5.664 -17.184 1.00 90.50 157 LYS A O 1
ATOM 1347 N N . GLY A 1 158 ? 27.220 -3.537 -17.609 1.00 90.69 158 GLY A N 1
ATOM 1348 C CA . GLY A 1 158 ? 27.901 -3.792 -18.879 1.00 90.69 158 GLY A CA 1
ATOM 1349 C C . GLY A 1 158 ? 26.968 -3.853 -20.090 1.00 90.69 158 GLY A C 1
ATOM 1350 O O . GLY A 1 158 ? 27.399 -4.272 -21.161 1.00 90.69 158 GLY A O 1
ATOM 1351 N N . GLU A 1 159 ? 25.708 -3.437 -19.956 1.00 90.25 159 GLU A N 1
ATOM 1352 C CA . GLU A 1 159 ? 24.750 -3.422 -21.066 1.00 90.25 159 GLU A CA 1
ATOM 1353 C C . GLU A 1 159 ? 24.982 -2.195 -21.942 1.00 90.25 159 GLU A C 1
ATOM 1355 O O . GLU A 1 159 ? 25.127 -1.082 -21.431 1.00 90.25 159 GLU A O 1
ATOM 1360 N N . ARG A 1 160 ? 24.997 -2.381 -23.265 1.00 91.25 160 ARG A N 1
ATOM 1361 C CA . ARG A 1 160 ? 25.051 -1.265 -24.212 1.00 91.25 160 ARG A CA 1
ATOM 1362 C C . ARG A 1 160 ? 23.675 -0.612 -24.311 1.00 91.25 160 ARG A C 1
ATOM 1364 O O . ARG A 1 160 ? 22.704 -1.294 -24.618 1.00 91.25 160 ARG A O 1
ATOM 1371 N N . VAL A 1 161 ? 23.621 0.701 -24.119 1.00 91.62 161 VAL A N 1
ATOM 1372 C CA . VAL A 1 161 ? 22.391 1.509 -24.174 1.00 91.62 161 VAL A CA 1
ATOM 1373 C C . VAL A 1 161 ? 22.477 2.588 -25.251 1.00 91.62 161 VAL A C 1
ATOM 1375 O O . VAL A 1 161 ? 23.565 2.887 -25.754 1.00 91.62 161 VAL A O 1
ATOM 1378 N N . ARG A 1 162 ? 21.333 3.171 -25.626 1.00 90.06 162 ARG A N 1
ATOM 1379 C CA . ARG A 1 162 ? 21.230 4.139 -26.730 1.00 90.06 162 ARG A CA 1
ATOM 1380 C C . ARG A 1 162 ? 21.513 5.570 -26.301 1.00 90.06 162 ARG A C 1
ATOM 1382 O O . ARG A 1 162 ? 21.944 6.367 -27.128 1.00 90.06 162 ARG A O 1
ATOM 1389 N N . SER A 1 163 ? 21.320 5.905 -25.027 1.00 91.12 163 SER A N 1
ATOM 1390 C CA . SER A 1 163 ? 21.504 7.273 -24.539 1.00 91.12 163 SER A CA 1
ATOM 1391 C C . SER A 1 163 ? 22.229 7.361 -23.194 1.00 91.12 163 SER A C 1
ATOM 1393 O O . SER A 1 163 ? 22.316 6.411 -22.413 1.00 91.12 163 SER A O 1
ATOM 1395 N N . LYS A 1 164 ? 22.761 8.553 -22.893 1.00 91.88 164 LYS A N 1
ATOM 1396 C CA . LYS A 1 164 ? 23.363 8.846 -21.581 1.00 91.88 164 LYS A CA 1
ATOM 1397 C C . LYS A 1 164 ? 22.325 8.778 -20.459 1.00 91.88 164 LYS A C 1
ATOM 1399 O O . LYS A 1 164 ? 22.658 8.333 -19.365 1.00 91.88 164 LYS A O 1
ATOM 1404 N N . SER A 1 165 ? 21.093 9.196 -20.728 1.00 93.75 165 SER A N 1
ATOM 1405 C CA . SER A 1 165 ? 20.001 9.178 -19.754 1.00 93.75 165 SER A CA 1
ATOM 1406 C C . SER A 1 165 ? 19.540 7.748 -19.455 1.00 93.75 165 SER A C 1
ATOM 1408 O O . SER A 1 165 ? 19.335 7.415 -18.290 1.00 93.75 165 SER A O 1
ATOM 1410 N N . GLU A 1 166 ? 19.518 6.852 -20.449 1.00 94.50 166 GLU A N 1
ATOM 1411 C CA . GLU A 1 166 ? 19.342 5.408 -20.220 1.00 94.50 166 GLU A CA 1
ATOM 1412 C C . GLU A 1 166 ? 20.488 4.802 -19.408 1.00 94.50 166 GLU A C 1
ATOM 1414 O O . GLU A 1 166 ? 20.232 4.032 -18.486 1.00 94.50 166 GLU A O 1
ATOM 1419 N N . LYS A 1 167 ? 21.747 5.181 -19.675 1.00 95.62 167 LYS A N 1
ATOM 1420 C CA . LYS A 1 167 ? 22.874 4.745 -18.832 1.00 95.62 167 LYS A CA 1
ATOM 1421 C C . LYS A 1 167 ? 22.644 5.148 -17.377 1.00 95.62 167 LYS A C 1
ATOM 1423 O O . LYS A 1 167 ? 22.815 4.328 -16.482 1.00 95.62 167 LYS A O 1
ATOM 1428 N N . ILE A 1 168 ? 22.247 6.400 -17.147 1.00 95.88 168 ILE A N 1
ATOM 1429 C CA . ILE A 1 168 ? 21.951 6.908 -15.805 1.00 95.88 168 ILE A CA 1
ATOM 1430 C C . ILE A 1 168 ? 20.811 6.103 -15.166 1.00 95.88 168 ILE A C 1
ATOM 1432 O O . ILE A 1 168 ? 20.945 5.701 -14.016 1.00 95.88 168 ILE A O 1
ATOM 1436 N N . LEU A 1 169 ? 19.724 5.818 -15.892 1.00 96.88 169 LEU A N 1
ATOM 1437 C CA . LEU A 1 169 ? 18.629 4.972 -15.399 1.00 96.88 169 LEU A CA 1
ATOM 1438 C C . LEU A 1 169 ? 19.114 3.576 -15.003 1.00 96.88 169 LEU A C 1
ATOM 1440 O O . LEU A 1 169 ? 18.881 3.156 -13.872 1.00 96.88 169 LEU A O 1
ATOM 1444 N N . GLY A 1 170 ? 19.823 2.886 -15.898 1.00 96.50 170 GLY A N 1
ATOM 1445 C CA . GLY A 1 170 ? 20.351 1.546 -15.646 1.00 96.50 170 GLY A CA 1
ATOM 1446 C C . GLY A 1 170 ? 21.319 1.499 -14.460 1.00 96.50 170 GLY A C 1
ATOM 1447 O O . GLY A 1 170 ? 21.277 0.562 -13.654 1.00 96.50 170 GLY A O 1
ATOM 1448 N N . ASP A 1 171 ? 22.150 2.532 -14.303 1.00 97.12 171 ASP A N 1
ATOM 1449 C CA . ASP A 1 171 ? 23.066 2.681 -13.171 1.00 97.12 171 ASP A CA 1
ATOM 1450 C C . ASP A 1 171 ? 22.294 2.906 -11.859 1.00 97.12 171 ASP A C 1
ATOM 1452 O O . ASP A 1 171 ? 22.590 2.244 -10.865 1.00 97.12 171 ASP A O 1
ATOM 1456 N N . ILE A 1 172 ? 21.264 3.763 -11.859 1.00 96.56 172 ILE A N 1
ATOM 1457 C CA . ILE A 1 172 ? 20.407 3.995 -10.685 1.00 96.56 172 ILE A CA 1
ATOM 1458 C C . ILE A 1 172 ? 19.651 2.715 -10.313 1.00 96.56 172 ILE A C 1
ATOM 1460 O O . ILE A 1 172 ? 19.638 2.339 -9.144 1.00 96.56 172 ILE A O 1
ATOM 1464 N N . PHE A 1 173 ? 19.039 2.013 -11.272 1.00 95.81 173 PHE A N 1
ATOM 1465 C CA . PHE A 1 173 ? 18.356 0.748 -10.984 1.00 95.81 173 PHE A CA 1
ATOM 1466 C C . PHE A 1 173 ? 19.305 -0.258 -10.330 1.00 95.81 173 PHE A C 1
ATOM 1468 O O . PHE A 1 173 ? 18.945 -0.884 -9.335 1.00 95.81 173 PHE A O 1
ATOM 1475 N N . THR A 1 174 ? 20.541 -0.342 -10.826 1.00 94.38 174 THR A N 1
ATOM 1476 C CA . THR A 1 174 ? 21.583 -1.201 -10.250 1.00 94.38 174 THR A CA 1
ATOM 1477 C C . THR A 1 174 ? 21.930 -0.792 -8.818 1.00 94.38 174 THR A C 1
ATOM 1479 O O . THR A 1 174 ? 21.953 -1.643 -7.933 1.00 94.38 174 THR A O 1
ATOM 1482 N N . ASP A 1 175 ? 22.137 0.502 -8.564 1.00 94.94 175 ASP A N 1
ATOM 1483 C CA . ASP A 1 175 ? 22.482 1.021 -7.233 1.00 94.94 175 ASP A CA 1
ATOM 1484 C C . ASP A 1 175 ? 21.373 0.784 -6.195 1.00 94.94 175 ASP A C 1
ATOM 1486 O O . ASP A 1 175 ? 21.652 0.606 -5.009 1.00 94.94 175 ASP A O 1
ATOM 1490 N N . TYR A 1 176 ? 20.116 0.742 -6.639 1.00 93.81 176 TYR A N 1
ATOM 1491 C CA . TYR A 1 176 ? 18.950 0.456 -5.803 1.00 93.81 176 TYR A CA 1
ATOM 1492 C C . TYR A 1 176 ? 18.580 -1.037 -5.732 1.00 93.81 176 TYR A C 1
ATOM 1494 O O . TYR A 1 176 ? 17.602 -1.387 -5.071 1.00 93.81 176 TYR A O 1
ATOM 1502 N N . GLY A 1 177 ? 19.338 -1.924 -6.389 1.00 91.31 177 GLY A N 1
ATOM 1503 C CA . GLY A 1 177 ? 19.056 -3.363 -6.416 1.00 91.31 177 GLY A CA 1
ATOM 1504 C C . GLY A 1 177 ? 17.754 -3.728 -7.140 1.00 91.31 177 GLY A C 1
ATOM 1505 O O . GLY A 1 177 ? 17.119 -4.728 -6.799 1.00 91.31 177 GLY A O 1
ATOM 1506 N N . VAL A 1 178 ? 17.337 -2.896 -8.099 1.00 92.31 178 VAL A N 1
ATOM 1507 C CA . VAL A 1 178 ? 16.174 -3.123 -8.960 1.00 92.31 178 VAL A CA 1
ATOM 1508 C C . VAL A 1 178 ? 16.607 -3.961 -10.157 1.00 92.31 178 VAL A C 1
ATOM 1510 O O . VAL A 1 178 ? 17.481 -3.564 -10.932 1.00 92.31 178 VAL A O 1
ATOM 1513 N N . GLU A 1 179 ? 15.970 -5.116 -10.329 1.00 92.38 179 GLU A N 1
ATOM 1514 C CA . GLU A 1 179 ? 16.242 -5.983 -11.468 1.00 92.38 179 GLU A CA 1
ATOM 1515 C C . GLU A 1 179 ? 15.448 -5.576 -12.708 1.00 92.38 179 GLU A C 1
ATOM 1517 O O . GLU A 1 179 ? 14.238 -5.341 -12.654 1.00 92.38 179 GLU A O 1
ATOM 1522 N N . TYR A 1 180 ? 16.149 -5.510 -13.839 1.00 93.75 180 TYR A N 1
ATOM 1523 C CA . TYR A 1 180 ? 15.608 -5.076 -15.119 1.00 93.75 180 TYR A CA 1
ATOM 1524 C C . TYR A 1 180 ? 16.234 -5.843 -16.285 1.00 93.75 180 TYR A C 1
ATOM 1526 O O . TYR A 1 180 ? 17.304 -6.434 -16.151 1.00 93.75 180 TYR A O 1
ATOM 1534 N N . ILE A 1 181 ? 15.557 -5.783 -17.429 1.00 92.31 181 ILE A N 1
ATOM 1535 C CA . ILE A 1 181 ? 16.052 -6.176 -18.746 1.00 92.31 181 ILE A CA 1
ATOM 1536 C C . ILE A 1 181 ? 15.902 -4.963 -19.667 1.00 92.31 181 ILE A C 1
ATOM 1538 O O . ILE A 1 181 ? 14.815 -4.381 -19.757 1.00 92.31 181 ILE A O 1
ATOM 1542 N N . TYR A 1 182 ? 16.995 -4.582 -20.325 1.00 92.88 182 TYR A N 1
ATOM 1543 C CA . TYR A 1 182 ? 17.028 -3.494 -21.301 1.00 92.88 182 TYR A CA 1
ATOM 1544 C C . TYR A 1 182 ? 16.431 -3.930 -22.651 1.00 92.88 182 TYR A C 1
ATOM 1546 O O . TYR A 1 182 ? 16.738 -5.020 -23.137 1.00 92.88 182 TYR A O 1
ATOM 1554 N N . GLU A 1 183 ? 15.570 -3.096 -23.244 1.00 90.88 183 GLU A N 1
ATOM 1555 C CA . GLU A 1 183 ? 14.906 -3.331 -24.541 1.00 90.88 183 GLU A CA 1
ATOM 1556 C C . GLU A 1 183 ? 14.266 -4.727 -24.699 1.00 90.88 183 GLU A C 1
ATOM 1558 O O . GLU A 1 183 ? 14.354 -5.356 -25.759 1.00 90.88 183 GLU A O 1
ATOM 1563 N N . LYS A 1 184 ? 13.591 -5.240 -23.659 1.00 90.31 184 LYS A N 1
ATOM 1564 C CA . LYS A 1 184 ? 12.805 -6.479 -23.799 1.00 90.31 184 LYS A CA 1
ATOM 1565 C C . LYS A 1 184 ? 11.605 -6.219 -24.733 1.00 90.31 184 LYS A C 1
ATOM 1567 O O . LYS A 1 184 ? 10.870 -5.254 -24.501 1.00 90.31 184 LYS A O 1
ATOM 1572 N N . PRO A 1 185 ? 11.378 -7.043 -25.776 1.00 90.50 185 PRO A N 1
ATOM 1573 C CA . PRO A 1 185 ? 10.226 -6.886 -26.654 1.00 90.50 185 PRO A CA 1
ATOM 1574 C C . PRO A 1 185 ? 8.928 -7.140 -25.893 1.00 90.50 185 PRO A C 1
ATOM 1576 O O . PRO A 1 185 ? 8.791 -8.110 -25.145 1.00 90.50 185 PRO A O 1
ATOM 1579 N N . LEU A 1 186 ? 7.956 -6.279 -26.148 1.00 90.06 186 LEU A N 1
ATOM 1580 C CA . LEU A 1 186 ? 6.603 -6.365 -25.645 1.00 90.06 186 LEU A CA 1
ATOM 1581 C C . LEU A 1 186 ? 5.667 -6.663 -26.817 1.00 90.06 186 LEU A C 1
ATOM 1583 O O . LEU A 1 186 ? 5.508 -5.848 -27.728 1.00 90.06 186 LEU A O 1
ATOM 1587 N N . TYR A 1 187 ? 5.063 -7.847 -26.773 1.00 89.00 187 TYR A N 1
ATOM 1588 C CA . TYR A 1 187 ? 4.100 -8.320 -27.762 1.00 89.00 187 TYR A CA 1
ATOM 1589 C C . TYR A 1 187 ? 2.703 -7.833 -27.376 1.00 89.00 187 TYR A C 1
ATOM 1591 O O . TYR A 1 187 ? 2.172 -8.217 -26.334 1.00 89.00 187 TYR A O 1
ATOM 1599 N N . LEU A 1 188 ? 2.134 -6.960 -28.200 1.00 88.25 188 LEU A N 1
ATOM 1600 C CA . LEU A 1 188 ? 0.817 -6.365 -27.992 1.00 88.25 188 LEU A CA 1
ATOM 1601 C C . LEU A 1 188 ? -0.291 -7.268 -28.549 1.00 88.25 188 LEU A C 1
ATOM 1603 O O . LEU A 1 188 ? -0.047 -8.113 -29.412 1.00 88.25 188 LEU A O 1
ATOM 1607 N N . GLU A 1 189 ? -1.531 -7.077 -28.092 1.00 83.56 189 GLU A N 1
ATOM 1608 C CA . GLU A 1 189 ? -2.670 -7.927 -28.492 1.00 83.56 189 GLU A CA 1
ATOM 1609 C C . GLU A 1 189 ? -2.960 -7.873 -30.000 1.00 83.56 189 GLU A C 1
ATOM 1611 O O . GLU A 1 189 ? -3.432 -8.843 -30.591 1.00 83.56 189 GLU A O 1
ATOM 1616 N N . ASN A 1 190 ? -2.644 -6.748 -30.641 1.00 82.00 190 ASN A N 1
ATOM 1617 C CA . ASN A 1 190 ? -2.789 -6.545 -32.082 1.00 82.00 190 ASN A CA 1
ATOM 1618 C C . ASN A 1 190 ? -1.649 -7.171 -32.915 1.00 82.00 190 ASN A C 1
ATOM 1620 O O . ASN A 1 190 ? -1.637 -7.011 -34.134 1.00 82.00 190 ASN A O 1
ATOM 1624 N N . GLY A 1 191 ? -0.697 -7.866 -32.281 1.00 84.25 191 GLY A N 1
ATOM 1625 C CA . GLY A 1 191 ? 0.458 -8.487 -32.932 1.00 84.25 191 GLY A CA 1
ATOM 1626 C C . GLY A 1 191 ? 1.632 -7.539 -33.193 1.00 84.25 191 GLY A C 1
ATOM 1627 O O . GLY A 1 191 ? 2.648 -7.974 -33.736 1.00 84.25 191 GLY A O 1
ATOM 1628 N N . GLU A 1 192 ? 1.529 -6.262 -32.811 1.00 87.38 192 GLU A N 1
ATOM 1629 C CA . GLU A 1 192 ? 2.656 -5.332 -32.868 1.00 87.38 192 GLU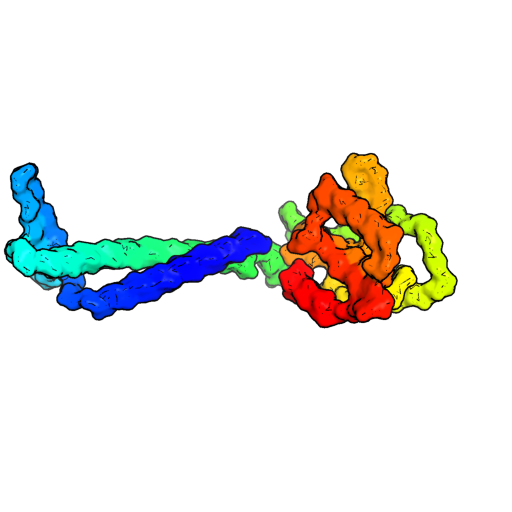 A CA 1
ATOM 1630 C C . GLU A 1 192 ? 3.685 -5.659 -31.776 1.00 87.38 192 GLU A C 1
ATOM 1632 O O . GLU A 1 192 ? 3.342 -6.075 -30.668 1.00 87.38 192 GLU A O 1
ATOM 1637 N N . VAL A 1 193 ? 4.966 -5.450 -32.088 1.00 89.00 193 VAL A N 1
ATOM 1638 C CA . VAL A 1 193 ? 6.067 -5.585 -31.128 1.00 89.00 193 VAL A CA 1
ATOM 1639 C C . VAL A 1 193 ? 6.637 -4.207 -30.863 1.00 89.00 193 VAL A C 1
ATOM 1641 O O . VAL A 1 193 ? 7.084 -3.530 -31.791 1.00 89.00 193 VAL A O 1
ATOM 1644 N N . ILE A 1 194 ? 6.644 -3.805 -29.597 1.00 90.12 194 ILE A N 1
ATOM 1645 C CA . ILE A 1 194 ? 7.303 -2.576 -29.161 1.00 90.12 194 ILE A CA 1
ATOM 1646 C C . ILE A 1 194 ? 8.448 -2.898 -28.212 1.00 90.12 194 ILE A C 1
ATOM 1648 O O . ILE A 1 194 ? 8.435 -3.911 -27.522 1.00 90.12 194 ILE A O 1
ATOM 1652 N N . TYR A 1 195 ? 9.441 -2.021 -28.185 1.00 90.69 195 TYR A N 1
ATOM 1653 C CA . TYR A 1 195 ? 10.591 -2.132 -27.301 1.00 90.69 195 TYR A CA 1
ATOM 1654 C C . TYR A 1 195 ? 10.498 -0.998 -26.290 1.00 90.69 195 TYR A C 1
ATOM 1656 O O . TYR A 1 195 ? 10.438 0.175 -26.671 1.00 90.69 195 TYR A O 1
ATOM 1664 N N . VAL A 1 196 ? 10.381 -1.376 -25.021 1.00 92.44 196 VAL A N 1
ATOM 1665 C CA . VAL A 1 196 ? 10.425 -0.441 -23.897 1.00 92.44 196 VAL A CA 1
ATOM 1666 C C . VAL A 1 196 ? 11.857 -0.369 -23.400 1.00 92.44 196 VAL A C 1
ATOM 1668 O O . VAL A 1 196 ? 12.496 -1.418 -23.317 1.00 92.44 196 VAL A O 1
ATOM 1671 N N . ASP A 1 197 ? 12.342 0.817 -23.031 1.00 94.31 197 ASP A N 1
ATOM 1672 C CA . ASP A 1 197 ? 13.742 0.982 -22.613 1.00 94.31 197 ASP A CA 1
ATOM 1673 C C . ASP A 1 197 ? 14.116 0.016 -21.488 1.00 94.31 197 ASP A C 1
ATOM 1675 O O . ASP A 1 197 ? 15.104 -0.709 -21.591 1.00 94.31 197 ASP A O 1
ATOM 1679 N N . PHE A 1 198 ? 13.292 -0.061 -20.440 1.00 95.44 198 PHE A N 1
ATOM 1680 C CA . PHE A 1 198 ? 13.505 -0.996 -19.342 1.00 95.44 198 PHE A CA 1
ATOM 1681 C C . PHE A 1 198 ? 12.230 -1.740 -18.980 1.00 95.44 198 PHE A C 1
ATOM 1683 O O . PHE A 1 198 ? 11.175 -1.158 -18.720 1.00 95.44 198 PHE A O 1
ATOM 1690 N N . THR A 1 199 ? 12.362 -3.056 -18.886 1.00 94.88 199 THR A N 1
ATOM 1691 C CA . THR A 1 199 ? 11.352 -3.936 -18.308 1.00 94.88 199 THR A CA 1
ATOM 1692 C C . THR A 1 199 ? 11.859 -4.390 -16.949 1.00 94.88 199 THR A C 1
ATOM 1694 O O . THR A 1 199 ? 12.933 -4.968 -16.857 1.00 94.88 199 THR A O 1
ATOM 1697 N N . ILE A 1 200 ? 11.121 -4.093 -15.890 1.00 94.88 200 ILE A N 1
ATOM 1698 C CA . ILE A 1 200 ? 11.536 -4.198 -14.490 1.00 94.88 200 ILE A CA 1
ATOM 1699 C C . ILE A 1 200 ? 10.699 -5.265 -13.791 1.00 94.88 200 ILE A C 1
ATOM 1701 O O . ILE A 1 200 ? 9.477 -5.296 -13.937 1.00 94.88 200 ILE A O 1
ATOM 1705 N N . MET A 1 201 ? 11.338 -6.097 -12.971 1.00 89.94 201 MET A N 1
ATOM 1706 C CA . MET A 1 201 ? 10.657 -7.086 -12.138 1.00 89.94 201 MET A CA 1
ATOM 1707 C C . MET A 1 201 ? 10.840 -6.747 -10.649 1.00 89.94 201 MET A C 1
ATOM 1709 O O . MET A 1 201 ? 11.874 -7.076 -10.064 1.00 89.94 201 MET A O 1
ATOM 1713 N N . PRO A 1 202 ? 9.857 -6.085 -10.004 1.00 85.25 202 PRO A N 1
ATOM 1714 C CA . PRO A 1 202 ? 9.951 -5.755 -8.585 1.00 85.25 202 PRO A CA 1
ATOM 1715 C C . PRO A 1 202 ? 9.954 -7.016 -7.709 1.00 85.25 202 PRO A C 1
ATOM 1717 O O . PRO A 1 202 ? 9.281 -7.997 -8.022 1.00 85.25 202 PRO A O 1
ATOM 1720 N N . LYS A 1 203 ? 10.652 -6.974 -6.567 1.00 77.25 203 LYS A N 1
ATOM 1721 C CA . LYS A 1 203 ? 10.710 -8.097 -5.605 1.00 77.25 203 LYS A CA 1
ATOM 1722 C C . LYS A 1 203 ? 9.348 -8.454 -5.015 1.00 77.25 203 LYS A C 1
ATOM 1724 O O . LYS A 1 203 ? 8.995 -9.619 -4.884 1.00 77.25 203 LYS A O 1
ATOM 1729 N N . ASN A 1 204 ? 8.550 -7.427 -4.745 1.00 70.19 204 ASN A N 1
ATOM 1730 C CA . ASN A 1 204 ? 7.289 -7.540 -4.016 1.00 70.19 204 ASN A CA 1
ATOM 1731 C C . ASN A 1 204 ? 6.054 -7.564 -4.941 1.00 70.19 204 ASN A C 1
ATOM 1733 O O . ASN A 1 204 ? 4.942 -7.263 -4.501 1.00 70.19 204 ASN A O 1
ATOM 1737 N N . SER A 1 205 ? 6.235 -7.845 -6.238 1.00 73.62 205 SER A N 1
ATOM 1738 C CA . SER A 1 205 ? 5.171 -7.783 -7.244 1.00 73.62 205 SER A CA 1
ATOM 1739 C C . SER A 1 205 ? 5.262 -8.939 -8.233 1.00 73.62 205 SER A C 1
ATOM 1741 O O . SER A 1 205 ? 6.320 -9.202 -8.794 1.00 73.62 205 SER A O 1
ATOM 1743 N N . ASP A 1 206 ? 4.119 -9.555 -8.529 1.00 69.56 206 ASP A N 1
ATOM 1744 C CA . ASP A 1 206 ? 3.980 -10.507 -9.644 1.00 69.56 206 ASP A CA 1
ATOM 1745 C C . ASP A 1 206 ? 3.821 -9.805 -10.999 1.00 69.56 206 ASP A C 1
ATOM 1747 O O . ASP A 1 206 ? 3.793 -10.441 -12.050 1.00 69.56 206 ASP A O 1
ATOM 1751 N N . LYS A 1 207 ? 3.674 -8.477 -10.984 1.00 82.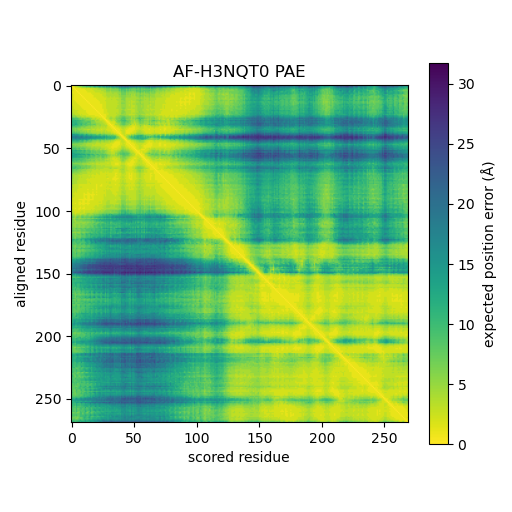06 207 LYS A N 1
ATOM 1752 C CA . LYS A 1 207 ? 3.559 -7.663 -12.189 1.00 82.06 207 LYS A CA 1
ATOM 1753 C C . LYS A 1 207 ? 4.896 -7.041 -12.537 1.00 82.06 207 LYS A C 1
ATOM 1755 O O . LYS A 1 207 ? 5.492 -6.347 -11.711 1.00 82.06 207 LYS A O 1
ATOM 1760 N N . VAL A 1 208 ? 5.277 -7.238 -13.791 1.00 90.31 208 VAL A N 1
ATOM 1761 C CA . VAL A 1 208 ? 6.337 -6.497 -14.465 1.00 90.31 208 VAL A CA 1
ATOM 1762 C C . VAL A 1 208 ? 5.941 -5.024 -14.568 1.00 90.31 208 VAL A C 1
ATOM 1764 O O . VAL A 1 208 ? 4.773 -4.689 -14.784 1.00 90.31 208 VAL A O 1
ATOM 1767 N N . VAL A 1 20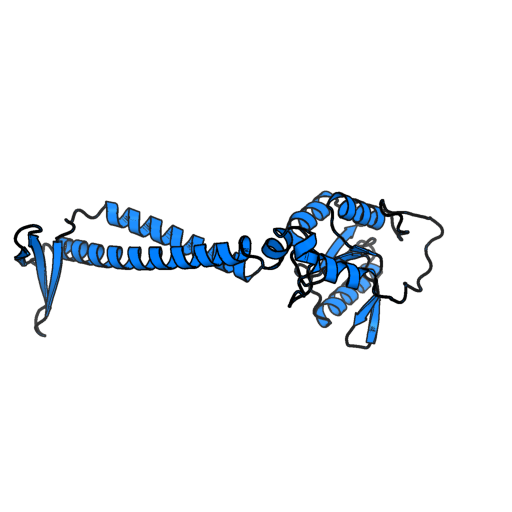9 ? 6.929 -4.156 -14.397 1.00 94.81 209 VAL A N 1
ATOM 1768 C CA . VAL A 1 209 ? 6.815 -2.709 -14.537 1.00 94.81 209 VAL A CA 1
ATOM 1769 C C . VAL A 1 209 ? 7.660 -2.261 -15.721 1.00 94.81 209 VAL A C 1
ATOM 1771 O O . VAL A 1 209 ? 8.741 -2.780 -15.955 1.00 94.81 209 VAL A O 1
ATOM 1774 N N . TYR A 1 210 ? 7.179 -1.280 -16.460 1.00 95.75 210 TYR A N 1
ATOM 1775 C CA . TYR A 1 210 ? 7.840 -0.724 -17.628 1.00 95.75 210 TYR A CA 1
ATOM 1776 C C . TYR A 1 210 ? 8.376 0.671 -17.308 1.00 95.75 210 TYR A C 1
ATOM 1778 O O . TYR A 1 210 ? 7.711 1.450 -16.618 1.00 95.75 210 TYR A O 1
ATOM 1786 N N . TRP A 1 211 ? 9.561 1.002 -17.811 1.00 97.12 211 TRP A N 1
ATOM 1787 C CA . TRP A 1 211 ? 10.121 2.345 -17.729 1.00 97.12 211 TRP A CA 1
ATOM 1788 C C . TRP A 1 211 ? 10.599 2.804 -19.097 1.00 97.12 211 TRP A C 1
ATOM 1790 O O . TRP A 1 211 ? 11.400 2.127 -19.733 1.00 97.12 211 TRP A O 1
ATOM 1800 N N . GLU A 1 212 ? 10.136 3.978 -19.514 1.00 95.50 212 GLU A N 1
ATOM 1801 C CA . GLU A 1 212 ? 10.476 4.585 -20.799 1.00 95.50 212 GLU A CA 1
ATOM 1802 C C . GLU A 1 212 ? 10.988 6.016 -20.598 1.00 95.50 212 GLU A C 1
ATOM 1804 O O . GLU A 1 212 ? 10.437 6.795 -19.813 1.00 95.50 212 GLU A O 1
ATOM 1809 N N . HIS A 1 213 ? 12.048 6.366 -21.310 1.00 94.75 213 HIS A N 1
ATOM 1810 C CA . HIS A 1 213 ? 12.678 7.666 -21.296 1.00 94.75 213 HIS A CA 1
ATOM 1811 C C . HIS A 1 213 ? 12.370 8.452 -22.573 1.00 94.75 213 HIS A C 1
ATOM 1813 O O . HIS A 1 213 ? 12.604 8.010 -23.693 1.00 94.75 213 HIS A O 1
ATOM 1819 N N . PHE A 1 214 ? 11.891 9.680 -22.397 1.00 92.94 214 PHE A N 1
ATOM 1820 C CA . PHE A 1 214 ? 11.555 10.583 -23.487 1.00 92.94 214 PHE A CA 1
ATOM 1821 C C . PHE A 1 214 ? 12.527 11.765 -23.551 1.00 92.94 214 PHE A C 1
ATOM 1823 O O . PHE A 1 214 ? 12.431 12.709 -22.763 1.00 92.94 214 PHE A O 1
ATOM 1830 N N . GLY A 1 215 ? 13.437 11.696 -24.530 1.00 88.88 215 GLY A N 1
ATOM 1831 C CA . GLY A 1 215 ? 14.612 12.563 -24.701 1.00 88.88 215 GLY A CA 1
ATOM 1832 C C . GLY A 1 215 ? 14.380 13.953 -25.315 1.00 88.88 215 GLY A C 1
ATOM 1833 O O . GLY A 1 215 ? 15.212 14.851 -25.220 1.00 88.88 215 GLY A O 1
ATOM 1834 N N . MET A 1 216 ? 13.283 14.131 -26.052 1.00 87.25 216 MET A N 1
ATOM 1835 C CA . MET A 1 216 ? 13.117 15.273 -26.967 1.00 87.25 216 MET A CA 1
ATOM 1836 C C . MET A 1 216 ? 11.737 15.918 -26.848 1.00 87.25 216 MET A C 1
ATOM 1838 O O . MET A 1 216 ? 11.049 16.141 -27.846 1.00 87.25 216 MET A O 1
ATOM 1842 N N . MET A 1 217 ? 11.305 16.206 -25.619 1.00 89.81 217 MET A N 1
ATOM 1843 C CA . MET A 1 217 ? 9.944 16.698 -25.356 1.00 89.81 217 MET A CA 1
ATOM 1844 C C . MET A 1 217 ? 9.674 18.138 -25.822 1.00 89.81 217 MET A C 1
ATOM 1846 O O . MET A 1 217 ? 8.545 18.612 -25.731 1.00 89.81 217 MET A O 1
ATOM 1850 N N . ASP A 1 218 ? 10.679 18.832 -26.351 1.00 88.94 218 ASP A N 1
ATOM 1851 C CA . ASP A 1 218 ? 10.572 20.138 -27.005 1.00 88.94 218 ASP A CA 1
ATOM 1852 C C . ASP A 1 218 ? 10.306 20.053 -28.519 1.00 88.94 218 ASP A C 1
ATOM 1854 O O . ASP A 1 218 ? 9.959 21.062 -29.135 1.00 88.94 218 ASP A O 1
ATOM 1858 N N . LYS A 1 219 ? 10.429 18.868 -29.137 1.00 90.12 219 LYS A N 1
ATOM 1859 C CA . LYS A 1 219 ? 10.183 18.674 -30.574 1.00 90.12 219 LYS A CA 1
ATOM 1860 C C . LYS A 1 219 ? 8.731 18.250 -30.840 1.00 90.12 219 LYS A C 1
ATOM 1862 O O . LYS A 1 219 ? 8.348 17.152 -30.432 1.00 90.12 219 LYS A O 1
ATOM 1867 N N . PRO A 1 220 ? 7.930 19.026 -31.598 1.00 89.00 220 PRO A N 1
ATOM 1868 C CA . PRO A 1 220 ? 6.514 18.714 -31.830 1.00 89.00 220 PRO A CA 1
ATOM 1869 C C . PRO A 1 220 ? 6.250 17.321 -32.423 1.00 89.00 220 PRO A C 1
ATOM 1871 O O . PRO A 1 220 ? 5.323 16.628 -32.007 1.00 89.00 220 PRO A O 1
ATOM 1874 N N . GLU A 1 221 ? 7.083 16.872 -33.364 1.00 86.75 221 GLU A N 1
ATOM 1875 C CA . GLU A 1 221 ? 6.960 15.535 -33.965 1.00 86.75 221 GLU A CA 1
ATOM 1876 C C . GLU A 1 221 ? 7.179 14.413 -32.940 1.00 86.75 221 GLU A C 1
ATOM 1878 O O . GLU A 1 221 ? 6.466 13.409 -32.946 1.00 86.75 221 GLU A O 1
ATOM 1883 N N . TYR A 1 222 ? 8.123 14.608 -32.016 1.00 86.94 222 TYR A N 1
ATOM 1884 C CA . TYR A 1 222 ? 8.420 13.651 -30.955 1.00 86.94 222 TYR A CA 1
ATOM 1885 C C . TYR A 1 222 ? 7.272 13.569 -29.942 1.00 86.94 222 TYR A C 1
ATOM 1887 O O . TYR A 1 222 ? 6.872 12.476 -29.546 1.00 86.94 222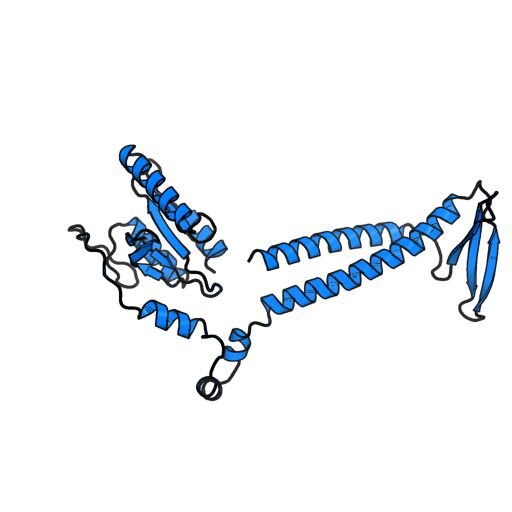 TYR A O 1
ATOM 1895 N N . VAL A 1 223 ? 6.662 14.710 -29.607 1.00 89.44 223 VAL A N 1
ATOM 1896 C CA . VAL A 1 223 ? 5.475 14.773 -28.740 1.00 89.44 223 VAL A CA 1
ATOM 1897 C C . VAL A 1 223 ? 4.293 14.006 -29.345 1.00 89.44 223 VAL A C 1
ATOM 1899 O O . VAL A 1 223 ? 3.607 13.273 -28.635 1.00 89.44 223 VAL A O 1
ATOM 1902 N N . ASN A 1 224 ? 4.074 14.094 -30.660 1.00 90.44 224 ASN A N 1
ATOM 1903 C CA . ASN A 1 224 ? 3.021 13.315 -31.321 1.00 90.44 224 ASN A CA 1
ATOM 1904 C C . ASN A 1 224 ? 3.264 11.800 -31.219 1.00 90.44 224 ASN A C 1
ATOM 1906 O O . ASN A 1 224 ? 2.324 11.035 -30.997 1.00 90.44 224 ASN A O 1
ATOM 1910 N N . ASN A 1 225 ? 4.517 11.354 -31.353 1.00 88.19 225 ASN A N 1
ATOM 1911 C CA . ASN A 1 225 ? 4.874 9.944 -31.175 1.00 88.19 225 ASN A CA 1
ATOM 1912 C C . ASN A 1 225 ? 4.711 9.493 -29.719 1.00 88.19 225 ASN A C 1
ATOM 1914 O O . ASN A 1 225 ? 4.193 8.404 -29.478 1.00 88.19 225 ASN A O 1
ATOM 1918 N N . PHE A 1 226 ? 5.073 10.343 -28.758 1.00 90.25 226 PHE A N 1
ATOM 1919 C CA . PHE A 1 226 ? 4.832 10.112 -27.335 1.00 90.25 226 PHE A CA 1
ATOM 1920 C C . PHE A 1 226 ? 3.344 9.882 -27.034 1.00 90.25 226 PHE A C 1
ATOM 1922 O O . PHE A 1 226 ? 2.999 8.877 -26.414 1.00 90.25 226 PHE A O 1
ATOM 1929 N N . ILE A 1 227 ? 2.455 10.750 -27.536 1.00 92.00 227 ILE A N 1
ATOM 1930 C CA . ILE A 1 227 ? 1.001 10.610 -27.348 1.00 92.00 227 ILE A CA 1
ATOM 1931 C C . ILE A 1 227 ? 0.512 9.265 -27.900 1.00 92.00 227 ILE A C 1
ATOM 1933 O O . ILE A 1 227 ? -0.166 8.519 -27.192 1.00 92.00 227 ILE A O 1
ATOM 1937 N N . LYS A 1 228 ? 0.914 8.910 -29.129 1.00 91.44 228 LYS A N 1
ATOM 1938 C CA . LYS A 1 228 ? 0.571 7.612 -29.734 1.00 91.44 228 LYS A CA 1
ATOM 1939 C C . LYS A 1 228 ? 1.057 6.436 -28.884 1.00 91.44 228 LYS A C 1
ATOM 1941 O O . LYS A 1 228 ? 0.313 5.474 -28.707 1.00 91.44 228 LYS A O 1
ATOM 1946 N N . LYS A 1 229 ? 2.279 6.514 -28.344 1.00 91.44 229 LYS A N 1
ATOM 1947 C CA . LYS A 1 229 ? 2.875 5.451 -27.521 1.00 91.44 229 LYS A CA 1
ATOM 1948 C C . LYS A 1 229 ? 2.125 5.287 -26.194 1.00 91.44 229 LYS A C 1
ATOM 1950 O O . LYS A 1 229 ? 1.838 4.161 -25.805 1.00 91.44 229 LYS A O 1
ATOM 1955 N N . ILE A 1 230 ? 1.711 6.381 -25.545 1.00 92.12 230 ILE A N 1
ATOM 1956 C CA . ILE A 1 230 ? 0.871 6.318 -24.334 1.00 92.12 230 ILE A CA 1
ATOM 1957 C C . ILE A 1 230 ? -0.477 5.657 -24.618 1.00 92.12 230 ILE A C 1
ATOM 1959 O O . ILE A 1 230 ? -0.899 4.786 -23.859 1.00 92.12 230 ILE A O 1
ATOM 1963 N N . GLU A 1 231 ? -1.161 6.055 -25.693 1.00 92.56 231 GLU A N 1
ATOM 1964 C CA . GLU A 1 231 ? -2.441 5.437 -26.054 1.00 92.56 231 GLU A CA 1
ATOM 1965 C C . GLU A 1 231 ? -2.284 3.946 -26.354 1.00 92.56 231 GLU A C 1
ATOM 1967 O O . GLU A 1 231 ? -3.132 3.144 -25.963 1.00 92.56 231 GLU A O 1
ATOM 1972 N N . LEU A 1 232 ? -1.194 3.571 -27.027 1.00 92.75 232 LEU A N 1
ATOM 1973 C CA . LEU A 1 232 ? -0.865 2.182 -27.320 1.00 92.75 232 LEU A CA 1
ATOM 1974 C C . LEU A 1 232 ? -0.660 1.372 -26.036 1.00 92.75 232 LEU A C 1
ATOM 1976 O O . LEU A 1 232 ? -1.247 0.299 -25.898 1.00 92.75 232 LEU A O 1
ATOM 1980 N N . TYR A 1 233 ? 0.106 1.901 -25.078 1.00 93.94 233 TYR A N 1
ATOM 1981 C CA . TYR A 1 233 ? 0.277 1.279 -23.766 1.00 93.94 233 TYR A CA 1
ATOM 1982 C C . TYR A 1 233 ? -1.067 1.104 -23.050 1.00 93.94 233 TYR A C 1
ATOM 1984 O O . TYR A 1 233 ? -1.410 -0.007 -22.644 1.00 93.94 233 TYR A O 1
ATOM 1992 N N . ALA A 1 234 ? -1.872 2.166 -22.972 1.00 92.69 234 ALA A N 1
ATOM 1993 C CA . ALA A 1 234 ? -3.154 2.136 -22.274 1.00 92.69 234 ALA A CA 1
ATOM 1994 C C . ALA A 1 234 ? -4.125 1.108 -22.880 1.00 92.69 234 ALA A C 1
ATOM 1996 O O . ALA A 1 234 ? -4.770 0.364 -22.142 1.00 92.69 234 ALA A O 1
ATOM 1997 N N . ARG A 1 235 ? -4.194 1.010 -24.217 1.00 92.69 235 ARG A N 1
ATOM 1998 C CA . ARG A 1 235 ? -5.014 0.002 -24.918 1.00 92.69 235 ARG A CA 1
ATOM 1999 C C . ARG A 1 235 ? -4.600 -1.436 -24.598 1.00 92.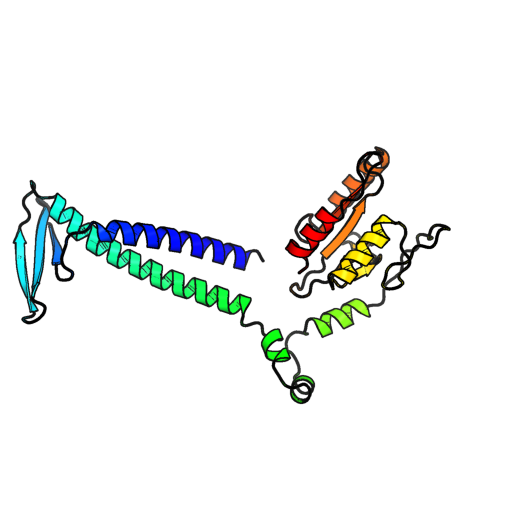69 235 ARG A C 1
ATOM 2001 O O . ARG A 1 235 ? -5.448 -2.314 -24.659 1.00 92.69 235 ARG A O 1
ATOM 2008 N N . ASN A 1 236 ? -3.343 -1.659 -24.219 1.00 91.75 236 ASN A N 1
ATOM 2009 C CA . ASN A 1 236 ? -2.800 -2.971 -23.855 1.00 91.75 236 ASN A CA 1
ATOM 2010 C C . ASN A 1 236 ? -2.696 -3.172 -22.330 1.00 91.75 236 ASN A C 1
ATOM 2012 O O . ASN A 1 236 ? -1.914 -3.991 -21.854 1.00 91.75 236 ASN A O 1
ATOM 2016 N N . GLY A 1 237 ? -3.456 -2.410 -21.534 1.00 90.94 237 GLY A N 1
ATOM 2017 C CA . GLY A 1 237 ? -3.489 -2.578 -20.078 1.00 90.94 237 GLY A CA 1
ATOM 2018 C C . GLY A 1 237 ? -2.222 -2.107 -19.355 1.00 90.94 237 GLY A C 1
ATOM 2019 O O . GLY A 1 237 ? -1.965 -2.513 -18.217 1.00 90.94 237 GLY A O 1
ATOM 2020 N N . ILE A 1 238 ? -1.417 -1.269 -20.009 1.00 93.69 238 ILE A N 1
ATOM 2021 C CA . ILE A 1 238 ? -0.188 -0.698 -19.467 1.00 93.69 238 ILE A CA 1
ATOM 2022 C C . ILE A 1 238 ? -0.446 0.776 -19.160 1.00 93.69 238 ILE A C 1
ATOM 2024 O O . ILE A 1 238 ? -0.587 1.610 -20.054 1.00 93.69 238 ILE A O 1
ATOM 2028 N N . TYR A 1 239 ? -0.533 1.099 -17.873 1.00 93.69 239 TYR A N 1
ATOM 2029 C CA . TYR A 1 239 ? -0.999 2.391 -17.391 1.00 93.69 239 TYR A CA 1
ATOM 2030 C C . TYR A 1 239 ? 0.077 3.122 -16.599 1.00 93.69 239 TYR A C 1
ATOM 2032 O O . TYR A 1 239 ? 0.720 2.574 -15.695 1.00 93.69 239 TYR A O 1
ATOM 2040 N N . TYR A 1 240 ? 0.225 4.407 -16.921 1.00 92.75 240 TYR A N 1
ATOM 2041 C CA . TYR A 1 240 ? 1.124 5.296 -16.205 1.00 92.75 240 TYR A CA 1
ATOM 2042 C C . TYR A 1 240 ? 0.743 5.393 -14.722 1.00 92.75 240 TYR A C 1
ATOM 2044 O O . TYR A 1 240 ? -0.414 5.641 -14.381 1.00 92.75 240 TYR A O 1
ATOM 2052 N N . GLY A 1 241 ? 1.729 5.218 -13.842 1.00 88.75 241 GLY A N 1
ATOM 2053 C CA . GLY A 1 241 ? 1.537 5.242 -12.391 1.00 88.75 241 GLY A CA 1
ATOM 2054 C C . GLY A 1 241 ? 1.032 3.927 -11.786 1.00 88.75 241 GLY A C 1
ATOM 2055 O O . GLY A 1 241 ? 0.874 3.860 -10.567 1.00 88.75 241 GLY A O 1
ATOM 2056 N N . GLU A 1 242 ? 0.812 2.890 -12.602 1.00 89.00 242 GLU A N 1
ATOM 2057 C CA . GLU A 1 242 ? 0.528 1.528 -12.137 1.00 89.00 242 GLU A CA 1
ATOM 2058 C C . GLU A 1 242 ? 1.677 0.576 -12.482 1.00 89.00 242 GLU A C 1
ATOM 2060 O O . GLU A 1 242 ? 2.416 0.149 -11.599 1.00 89.00 242 GLU A O 1
ATOM 2065 N N . ASN A 1 243 ? 1.836 0.261 -13.767 1.00 92.00 243 ASN A N 1
ATOM 2066 C CA . ASN A 1 243 ? 2.864 -0.634 -14.303 1.00 92.00 243 ASN A CA 1
ATOM 2067 C C . ASN A 1 243 ? 3.712 0.034 -15.394 1.00 92.00 243 ASN A C 1
ATOM 2069 O O . ASN A 1 243 ? 4.471 -0.654 -16.066 1.00 92.00 243 ASN A O 1
ATOM 2073 N N . LEU A 1 244 ? 3.610 1.354 -15.561 1.00 95.50 244 LEU A N 1
ATOM 2074 C CA . LEU A 1 244 ? 4.425 2.144 -16.480 1.00 95.50 244 LEU A CA 1
ATOM 2075 C C . LEU A 1 244 ? 4.887 3.441 -15.818 1.00 95.50 244 LEU A C 1
ATOM 2077 O O . LEU A 1 244 ? 4.088 4.167 -15.220 1.00 95.50 244 LEU A O 1
ATOM 2081 N N . PHE A 1 245 ? 6.168 3.754 -15.971 1.00 96.25 245 PHE A N 1
ATOM 2082 C CA . PHE A 1 245 ? 6.772 5.001 -15.524 1.00 96.25 245 PHE A CA 1
ATOM 2083 C C . PHE A 1 245 ? 7.553 5.657 -16.651 1.00 96.25 245 PHE A C 1
ATOM 2085 O O . PHE A 1 245 ? 8.053 4.998 -17.561 1.00 96.25 245 PHE A O 1
ATOM 2092 N N . PHE A 1 246 ? 7.641 6.979 -16.568 1.00 95.25 246 PHE A N 1
ATOM 2093 C CA . PHE A 1 246 ? 8.307 7.793 -17.563 1.00 95.25 246 PHE A CA 1
ATOM 2094 C C . PHE A 1 246 ? 9.359 8.678 -16.917 1.00 95.25 246 PHE A C 1
ATOM 2096 O O . PHE A 1 246 ? 9.155 9.210 -15.821 1.00 95.25 246 PHE A O 1
ATOM 2103 N N . SER A 1 247 ? 10.455 8.890 -17.630 1.00 94.50 247 SER A N 1
ATOM 2104 C CA . SER A 1 247 ? 11.382 9.990 -17.382 1.00 94.50 247 SER A CA 1
ATOM 2105 C C . SER A 1 247 ? 11.436 10.884 -18.615 1.00 94.50 247 SER A C 1
ATOM 2107 O O . SER A 1 247 ? 11.304 10.413 -19.739 1.00 94.50 247 SER A O 1
ATOM 2109 N N . PHE A 1 248 ? 11.632 12.181 -18.407 1.00 93.44 248 PHE A N 1
ATOM 2110 C CA . PHE A 1 248 ? 11.568 13.176 -19.472 1.00 93.44 248 PHE A CA 1
ATOM 2111 C C . PHE A 1 248 ? 12.797 14.070 -19.437 1.00 93.44 248 PHE A C 1
ATOM 2113 O O . PHE A 1 248 ? 13.293 14.406 -18.361 1.00 93.44 248 PHE A O 1
ATOM 2120 N N . GLU A 1 249 ? 13.224 14.508 -20.610 1.00 91.44 249 GLU A N 1
ATOM 2121 C CA . GLU A 1 249 ? 14.160 15.609 -20.787 1.00 91.44 249 GLU A CA 1
ATOM 2122 C C . GLU A 1 249 ? 13.766 16.439 -22.020 1.00 91.44 249 GLU A C 1
ATOM 2124 O O . GLU A 1 249 ? 12.969 16.038 -22.875 1.00 91.44 249 GLU A O 1
ATOM 2129 N N . SER A 1 250 ? 14.274 17.664 -22.058 1.00 90.56 250 SER A N 1
ATOM 2130 C CA . SER A 1 250 ? 14.149 18.578 -23.191 1.00 90.56 250 SER A CA 1
ATOM 2131 C C . SER A 1 250 ? 15.364 19.498 -23.219 1.00 90.56 250 SER A C 1
ATOM 2133 O O . SER A 1 250 ? 16.130 19.547 -22.255 1.00 90.56 250 SER A O 1
ATOM 2135 N N . SER A 1 251 ? 15.504 20.301 -24.272 1.00 88.25 251 SER A N 1
ATOM 2136 C CA . SER A 1 251 ? 16.565 21.316 -24.359 1.00 88.25 251 SER A CA 1
ATOM 2137 C C . SER A 1 251 ? 16.659 22.250 -23.140 1.00 88.25 251 SER A C 1
ATOM 2139 O O . SER A 1 251 ? 17.757 22.677 -22.792 1.00 88.25 251 SER A O 1
ATOM 2141 N N . ASN A 1 252 ? 15.539 22.530 -22.461 1.00 87.31 252 ASN A N 1
ATOM 2142 C CA . ASN A 1 252 ? 15.473 23.449 -21.317 1.00 87.31 252 ASN A CA 1
ATOM 2143 C C . ASN A 1 252 ? 15.275 22.756 -19.957 1.00 87.31 252 ASN A C 1
ATOM 2145 O O . ASN A 1 252 ? 15.245 23.431 -18.928 1.00 87.31 252 ASN A O 1
ATOM 2149 N N . MET A 1 253 ? 15.112 21.432 -19.928 1.00 86.56 253 MET A N 1
ATOM 2150 C CA . MET A 1 253 ? 14.863 20.677 -18.698 1.00 86.56 253 MET A CA 1
ATOM 2151 C C . MET A 1 253 ? 15.718 19.415 -18.686 1.00 86.56 253 MET A C 1
ATOM 2153 O O . MET A 1 253 ? 15.484 18.493 -19.466 1.00 86.56 253 MET A O 1
ATOM 2157 N N . THR A 1 254 ? 16.704 19.383 -17.790 1.00 89.06 254 THR A N 1
ATOM 2158 C CA . THR A 1 254 ? 17.623 18.251 -17.658 1.00 89.06 254 THR A CA 1
ATOM 2159 C C . THR A 1 254 ? 16.956 17.060 -16.979 1.00 89.06 254 THR A C 1
ATOM 2161 O O . THR A 1 254 ? 15.998 17.213 -16.220 1.00 89.06 254 THR A O 1
ATOM 2164 N N . PHE A 1 255 ? 17.520 15.876 -17.201 1.00 90.88 255 PHE A N 1
ATOM 2165 C CA . PHE A 1 255 ? 17.097 14.635 -16.567 1.00 90.88 255 PHE A CA 1
ATOM 2166 C C . PHE A 1 255 ? 17.078 14.738 -15.025 1.00 90.88 255 PHE A C 1
ATOM 2168 O O . PHE A 1 255 ? 18.107 14.985 -14.389 1.00 90.88 255 PHE A O 1
ATOM 2175 N N . ASP A 1 256 ? 15.905 14.546 -14.411 1.00 93.00 256 ASP A N 1
ATOM 2176 C CA . ASP A 1 256 ? 15.721 14.654 -12.957 1.00 93.00 256 ASP A CA 1
ATOM 2177 C C . ASP A 1 256 ? 15.965 13.314 -12.245 1.00 93.00 256 ASP A C 1
ATOM 2179 O O . ASP A 1 256 ? 15.049 12.522 -11.999 1.00 93.00 256 ASP A O 1
ATOM 2183 N N . ILE A 1 257 ? 17.220 13.099 -11.848 1.00 94.56 257 ILE A N 1
ATOM 2184 C CA . ILE A 1 257 ? 17.654 11.936 -11.061 1.00 94.56 257 ILE A CA 1
ATOM 2185 C C . ILE A 1 257 ? 16.852 11.806 -9.757 1.00 94.56 257 ILE A C 1
ATOM 2187 O O . ILE A 1 257 ? 16.435 10.708 -9.393 1.00 94.56 257 ILE A O 1
ATOM 2191 N N . LYS A 1 258 ? 16.580 12.912 -9.053 1.00 95.00 258 LYS A N 1
ATOM 2192 C CA . LYS A 1 258 ? 15.890 12.859 -7.752 1.00 95.00 258 LYS A CA 1
ATOM 2193 C C . LYS A 1 258 ? 14.456 12.372 -7.912 1.00 95.00 258 LYS A C 1
ATOM 2195 O O . LYS A 1 258 ? 13.940 11.683 -7.031 1.00 95.00 258 LYS A O 1
ATOM 2200 N N . ASN A 1 259 ? 13.793 12.736 -9.008 1.00 93.94 259 ASN A N 1
ATOM 2201 C CA . ASN A 1 259 ? 12.459 12.230 -9.303 1.00 93.94 259 ASN A CA 1
ATOM 2202 C C . ASN A 1 259 ? 12.475 10.726 -9.612 1.00 93.94 259 ASN A C 1
ATOM 2204 O O . ASN A 1 259 ? 11.645 9.996 -9.070 1.00 93.94 259 ASN A O 1
ATOM 2208 N N . VAL A 1 260 ? 13.449 10.254 -10.395 1.00 95.50 260 VAL A N 1
ATOM 2209 C CA . VAL A 1 260 ? 13.647 8.819 -10.668 1.00 95.50 260 VAL A CA 1
ATOM 2210 C C . VAL A 1 260 ? 13.797 8.039 -9.361 1.00 95.50 260 VAL A C 1
ATOM 2212 O O . VAL A 1 260 ? 13.044 7.099 -9.112 1.00 95.50 260 VAL A O 1
ATOM 2215 N N . GLU A 1 261 ? 14.691 8.476 -8.472 1.00 95.81 261 GLU A N 1
ATOM 2216 C CA . GLU A 1 261 ? 14.906 7.825 -7.174 1.00 95.81 261 GLU A CA 1
ATOM 2217 C C . GLU A 1 261 ? 13.640 7.792 -6.305 1.00 95.81 261 GLU A C 1
ATOM 2219 O O . GLU A 1 261 ? 13.383 6.807 -5.610 1.00 95.81 261 GLU A O 1
ATOM 2224 N N . ARG A 1 262 ? 12.827 8.859 -6.326 1.00 95.06 262 ARG A N 1
ATOM 2225 C CA . ARG A 1 262 ? 11.546 8.898 -5.598 1.00 95.06 262 ARG A CA 1
ATOM 2226 C C . ARG A 1 262 ? 10.553 7.877 -6.140 1.00 95.06 262 ARG A C 1
ATOM 2228 O O . ARG A 1 262 ? 9.854 7.259 -5.341 1.00 95.06 262 ARG A O 1
ATOM 2235 N N . ILE A 1 263 ? 10.474 7.715 -7.461 1.00 93.56 263 ILE A N 1
ATOM 2236 C CA . ILE A 1 263 ? 9.602 6.718 -8.093 1.00 93.56 263 ILE A CA 1
ATOM 2237 C C . ILE A 1 263 ? 10.076 5.312 -7.715 1.00 93.56 263 ILE A C 1
ATOM 2239 O O . ILE A 1 263 ? 9.264 4.522 -7.240 1.00 93.56 263 ILE A O 1
ATOM 2243 N N . ILE A 1 264 ? 11.379 5.031 -7.823 1.00 92.88 264 ILE A N 1
ATOM 2244 C CA . ILE A 1 264 ? 11.966 3.737 -7.441 1.00 92.88 264 ILE A CA 1
ATOM 2245 C C . ILE A 1 264 ? 11.604 3.384 -5.994 1.00 92.88 264 ILE A C 1
ATOM 2247 O O . ILE A 1 264 ? 10.984 2.352 -5.751 1.00 92.88 264 ILE A O 1
ATOM 2251 N N . LYS A 1 265 ? 11.895 4.282 -5.042 1.00 91.62 265 LYS A N 1
ATOM 2252 C CA . LYS A 1 265 ? 11.606 4.078 -3.610 1.00 91.62 265 LYS A CA 1
ATOM 2253 C C . LYS A 1 265 ? 10.123 3.903 -3.295 1.00 91.62 265 LYS A C 1
ATOM 2255 O O . LYS A 1 265 ? 9.790 3.358 -2.252 1.00 91.62 265 LYS A O 1
ATOM 2260 N N . LYS A 1 266 ? 9.238 4.459 -4.124 1.00 88.38 266 LYS A N 1
ATOM 2261 C CA . LYS A 1 266 ? 7.793 4.434 -3.881 1.00 88.38 266 LYS A CA 1
ATOM 2262 C C . LYS A 1 266 ? 7.112 3.220 -4.505 1.00 88.38 266 LYS A C 1
ATOM 2264 O O . LYS A 1 266 ? 6.105 2.770 -3.965 1.00 88.38 266 LYS A O 1
ATOM 2269 N N . PHE A 1 267 ? 7.588 2.767 -5.663 1.00 87.31 267 PHE A N 1
ATOM 2270 C CA . PHE A 1 267 ? 6.853 1.820 -6.501 1.00 87.31 267 PHE A CA 1
ATOM 2271 C C . PHE A 1 267 ? 7.598 0.516 -6.791 1.00 87.31 267 PHE A C 1
ATOM 2273 O O . PHE A 1 267 ? 6.938 -0.465 -7.122 1.00 87.31 267 PHE A O 1
ATOM 2280 N N . LEU A 1 268 ? 8.931 0.491 -6.698 1.00 87.62 268 LEU A N 1
ATOM 2281 C CA . LEU A 1 268 ? 9.741 -0.667 -7.104 1.00 87.62 268 LEU A CA 1
ATOM 2282 C C . LEU A 1 268 ? 10.402 -1.401 -5.932 1.00 87.62 268 LEU A C 1
ATOM 2284 O O . LEU A 1 268 ? 10.878 -2.521 -6.122 1.00 87.62 268 LEU A O 1
ATOM 2288 N N . ILE A 1 269 ? 10.427 -0.781 -4.750 1.00 83.69 269 ILE A N 1
ATOM 2289 C CA . ILE A 1 269 ? 11.027 -1.305 -3.516 1.00 83.69 269 ILE A CA 1
ATOM 2290 C C . ILE A 1 269 ? 9.951 -1.383 -2.435 1.00 83.69 269 ILE A C 1
ATOM 2292 O O . ILE A 1 269 ? 9.164 -0.415 -2.329 1.00 83.69 269 ILE A O 1
#

Radius of gyration: 31.66 Å; Cα contacts (8 Å, |Δi|>4): 294; chains: 1; bounding box: 79×54×82 Å